Protein AF-A0A6G0GZM7-F1 (afdb_monomer)

Sequence (361 aa):
MIAKYKEATSFAKITFPVQFVPQNQEQREQLESFKKYGTSLADFPVRLADTGNIPFLKDTLPDAQIQSCRAFILPQNEGNDLELILASPSASVSLKQVERTHGIEGGAQWTGEDESECLRVQLIFDGDATTPVKMNFTIKNIVGKPVDKVKDAITVCQELSQGSEFNLHSPDGEALLSIDNLPTNNLPDFAQLQEIAQLYSDLQRRSSSEILFPEFKEIRDFDIQNDIIALALLEHKNAYIFHKWDGLSFTLNPGMSIRKVSFPSCIHGVSRLNAYVGRRKVFLGYYQWYANVSGCKTISEKTGEYRLLPMDGVNGVVAKKIVTATAKVRKYESQVFFGDVIDFSHITLIPLDESDHRDGK

Radius of gyration: 35.02 Å; Cα contacts (8 Å, |Δi|>4): 642; chains: 1; bounding box: 83×59×95 Å

Foldseek 3Di:
DDPDPPCPCVVDPQDFDKDFDAPDPVLVVVVVQCVLPVDWDAFTQIATPDCPSVVPDVPPDDPVVNRGDTDGSDPDPPPDQFWKWKDFPVAIFIWTFPDDWGDDVQAIKTWTAGPQNQKIKIWGDGSDPPDAIEIDMDGDPQAQTFLVVNLRRLVSVVCVVVQGWIFMAGPVGDGDHIHRDYPPDPDPPSVVVNVVSVLQVLLCVQAPDTAGAHDPVLDDPVLVVLSVVLSVQSVCQPAWEKDADFWDKDADDPPDDPVPDDPFWKKKFKAFRWHCRRPDTGTRAIKIKIATFGDKDDPDPVRRMITTGHDPDPRSIMIIHGDDDDPVSVVGHPPMDIHHRDDCPPGDYDYDPPDDPPPDD

Structure (mmCIF, N/CA/C/O backbone):
data_AF-A0A6G0GZM7-F1
#
_entry.id   AF-A0A6G0GZM7-F1
#
loop_
_atom_site.group_PDB
_atom_site.id
_atom_site.type_symbol
_atom_site.label_atom_id
_atom_site.label_alt_id
_atom_site.label_comp_id
_atom_site.label_asym_id
_atom_site.label_entity_id
_atom_site.label_seq_id
_atom_site.pdbx_PDB_ins_code
_atom_site.Cartn_x
_atom_site.Cartn_y
_atom_site.Cartn_z
_atom_site.occupancy
_atom_site.B_iso_or_equiv
_atom_site.auth_seq_id
_atom_site.auth_comp_id
_atom_site.auth_asym_id
_atom_site.auth_atom_id
_atom_site.pdbx_PDB_model_num
ATOM 1 N N . MET A 1 1 ? -47.022 -40.173 42.496 1.00 26.61 1 MET A N 1
ATOM 2 C CA . MET A 1 1 ? -45.799 -40.038 41.676 1.00 26.61 1 MET A CA 1
ATOM 3 C C . MET A 1 1 ? -45.521 -38.543 41.564 1.00 26.61 1 MET A C 1
ATOM 5 O O . MET A 1 1 ? -46.324 -37.848 40.962 1.00 26.61 1 MET A O 1
ATOM 9 N N . ILE A 1 2 ? -44.517 -38.026 42.281 1.00 24.89 2 ILE A N 1
ATOM 10 C CA . ILE A 1 2 ? -44.263 -36.579 42.402 1.00 24.89 2 ILE A CA 1
ATOM 11 C C . ILE A 1 2 ? -43.434 -36.135 41.195 1.00 24.89 2 ILE A C 1
ATOM 13 O O . ILE A 1 2 ? -42.270 -36.514 41.063 1.00 24.89 2 ILE A O 1
ATOM 17 N N . ALA A 1 3 ? -44.047 -35.373 40.293 1.00 25.42 3 ALA A N 1
ATOM 18 C CA . ALA A 1 3 ? -43.369 -34.793 39.144 1.00 25.42 3 ALA A CA 1
ATOM 19 C C . ALA A 1 3 ? -42.560 -33.552 39.571 1.00 25.42 3 ALA A C 1
ATOM 21 O O . ALA A 1 3 ? -43.108 -32.568 40.052 1.00 25.42 3 ALA A O 1
ATOM 22 N N . LYS A 1 4 ? -41.235 -33.673 39.425 1.00 33.06 4 LYS A N 1
ATOM 23 C CA . LYS A 1 4 ? -40.202 -32.643 39.205 1.00 33.06 4 LYS A CA 1
ATOM 24 C C . LYS A 1 4 ? -40.486 -31.214 39.720 1.00 33.06 4 LYS A C 1
ATOM 26 O O . LYS A 1 4 ? -40.915 -30.336 38.984 1.00 33.06 4 LYS A O 1
ATOM 31 N N . TYR A 1 5 ? -39.993 -30.932 40.926 1.00 39.03 5 TYR A N 1
ATOM 32 C CA . TYR A 1 5 ? -39.856 -29.588 41.517 1.00 39.03 5 TYR A CA 1
ATOM 33 C C . TYR A 1 5 ? -39.045 -28.565 40.686 1.00 39.03 5 TYR A C 1
ATOM 35 O O . TYR A 1 5 ? -39.082 -27.377 40.991 1.00 39.03 5 TYR A O 1
ATOM 43 N N . LYS A 1 6 ? -38.321 -28.985 39.638 1.00 38.78 6 LYS A N 1
ATOM 44 C CA . LYS A 1 6 ? -37.524 -28.078 38.790 1.00 38.78 6 LYS A CA 1
ATOM 45 C C . LYS A 1 6 ? -38.361 -27.155 37.896 1.00 38.78 6 LYS A C 1
ATOM 47 O O . LYS A 1 6 ? -37.839 -26.141 37.458 1.00 38.78 6 LYS A O 1
ATOM 52 N N . GLU A 1 7 ? -39.626 -27.484 37.640 1.00 34.00 7 GLU A N 1
ATOM 53 C CA . GLU A 1 7 ? -40.505 -26.699 36.757 1.00 34.00 7 GLU A CA 1
ATOM 54 C C . GLU A 1 7 ? -41.407 -25.715 37.530 1.00 34.00 7 GLU A C 1
ATOM 56 O O . GLU A 1 7 ? -42.038 -24.850 36.929 1.00 34.00 7 GLU A O 1
ATOM 61 N N . ALA A 1 8 ? -41.456 -25.778 38.867 1.00 35.62 8 ALA A N 1
ATOM 62 C CA . ALA A 1 8 ? -42.329 -24.916 39.673 1.00 35.62 8 ALA A CA 1
ATOM 63 C C . ALA A 1 8 ? -41.867 -23.443 39.711 1.00 35.62 8 ALA A C 1
ATOM 65 O O . ALA A 1 8 ? -42.694 -22.531 39.707 1.00 35.62 8 ALA A O 1
ATOM 66 N N . THR A 1 9 ? -40.555 -23.190 39.683 1.00 40.66 9 THR A N 1
ATOM 67 C CA . THR A 1 9 ? -39.974 -21.832 39.702 1.00 40.66 9 THR A CA 1
ATOM 68 C C . THR A 1 9 ? -40.191 -21.053 38.402 1.00 40.66 9 THR A C 1
ATOM 70 O O . THR A 1 9 ? -40.064 -19.830 38.406 1.00 40.66 9 THR A O 1
ATOM 73 N N . SER A 1 10 ? -40.560 -21.724 37.304 1.00 42.16 10 SER A N 1
ATOM 74 C CA . SER A 1 10 ? -40.942 -21.073 36.042 1.00 42.16 10 SER A CA 1
ATOM 75 C C . SER A 1 10 ? -42.369 -20.511 36.035 1.00 42.16 10 SER A C 1
ATOM 77 O O . SER A 1 10 ? -42.637 -19.594 35.264 1.00 42.16 10 SER A O 1
ATOM 79 N N . PHE A 1 11 ? -43.276 -21.009 36.886 1.00 38.75 11 PHE A N 1
ATOM 80 C CA . PHE A 1 11 ? -44.685 -20.578 36.909 1.00 38.75 11 PHE A CA 1
ATOM 81 C C . PHE A 1 11 ? -44.982 -19.481 37.941 1.00 38.75 11 PHE A C 1
ATOM 83 O O . PHE A 1 11 ? -45.943 -18.733 37.777 1.00 38.75 11 PHE A O 1
ATOM 90 N N . ALA A 1 12 ? -44.147 -19.339 38.973 1.00 49.84 12 ALA A N 1
ATOM 91 C CA . ALA A 1 12 ? -44.211 -18.240 39.931 1.00 49.84 12 ALA A CA 1
ATOM 92 C C . ALA A 1 12 ? -42.786 -17.830 40.321 1.00 49.84 12 ALA A C 1
ATOM 94 O O . ALA A 1 12 ? -42.088 -18.570 41.017 1.00 49.84 12 ALA A O 1
ATOM 95 N N . LYS A 1 13 ? -42.336 -16.652 39.861 1.00 54.31 13 LYS A N 1
ATOM 96 C CA . LYS A 1 13 ? -41.052 -16.082 40.292 1.00 54.31 13 LYS A CA 1
ATOM 97 C C . LYS A 1 13 ? -41.098 -15.896 41.808 1.00 54.31 13 LYS A C 1
ATOM 99 O O . LYS A 1 13 ? -41.869 -15.080 42.305 1.00 54.31 13 LYS A O 1
ATOM 104 N N . ILE A 1 14 ? -40.274 -16.644 42.533 1.00 56.72 14 ILE A N 1
ATOM 105 C CA . ILE A 1 14 ? -40.110 -16.453 43.973 1.00 56.72 14 ILE A CA 1
ATOM 106 C C . ILE A 1 14 ? -39.193 -15.246 44.158 1.00 56.72 14 ILE A C 1
ATOM 108 O O . ILE A 1 14 ? -37.997 -15.318 43.885 1.00 56.72 14 ILE A O 1
ATOM 112 N N . THR A 1 15 ? -39.762 -14.125 44.583 1.00 60.00 15 THR A N 1
ATOM 113 C CA . THR A 1 15 ? -39.022 -12.905 44.914 1.00 60.00 15 THR A CA 1
ATOM 114 C C . THR A 1 15 ? -38.837 -12.808 46.419 1.00 60.00 15 THR A C 1
ATOM 116 O O . THR A 1 15 ? -39.814 -12.840 47.164 1.00 60.00 15 THR A O 1
ATOM 119 N N . PHE A 1 16 ? -37.595 -12.649 46.866 1.00 67.56 16 PHE A N 1
ATOM 120 C CA . PHE A 1 16 ? -37.264 -12.407 48.266 1.00 67.56 16 PHE A CA 1
ATOM 121 C C . PHE A 1 16 ? -36.127 -11.383 48.368 1.00 67.56 16 PHE A C 1
ATOM 123 O O . PHE A 1 16 ? -35.254 -11.343 47.497 1.00 67.56 16 PHE A O 1
ATOM 130 N N . PRO A 1 17 ? -36.125 -10.540 49.410 1.00 69.69 17 PRO A N 1
ATOM 131 C CA . PRO A 1 17 ? -35.074 -9.556 49.607 1.00 69.69 17 PRO A CA 1
ATOM 132 C C . PRO A 1 17 ? -33.770 -10.223 50.072 1.00 69.69 17 PRO A C 1
ATOM 134 O O . PRO A 1 17 ? -33.748 -10.994 51.036 1.00 69.69 17 PRO A O 1
ATOM 137 N N . VAL A 1 18 ? -32.668 -9.880 49.401 1.00 76.81 18 VAL A N 1
ATOM 138 C CA . VAL A 1 18 ? -31.295 -10.239 49.787 1.00 76.81 18 VAL A CA 1
ATOM 139 C C . VAL A 1 18 ? -30.523 -8.991 50.205 1.00 76.81 18 VAL A C 1
ATOM 141 O O . VAL A 1 18 ? -30.692 -7.920 49.625 1.00 76.81 18 VAL A O 1
ATOM 144 N N . GLN A 1 19 ? -29.643 -9.134 51.190 1.00 82.31 19 GLN A N 1
ATOM 145 C CA . GLN A 1 19 ? -28.707 -8.104 51.628 1.00 82.31 19 GLN A CA 1
ATOM 146 C C . GLN A 1 19 ? -27.275 -8.569 51.358 1.00 82.31 19 GLN A C 1
ATOM 148 O O . GLN A 1 19 ? -26.875 -9.629 51.830 1.00 82.31 19 GLN A O 1
ATOM 153 N N . PHE A 1 20 ? -26.486 -7.779 50.631 1.00 84.00 20 PHE A N 1
ATOM 154 C CA . PHE A 1 20 ? -25.063 -8.054 50.407 1.00 84.00 20 PHE A CA 1
ATOM 155 C C . PHE A 1 20 ? -24.252 -7.784 51.678 1.00 84.00 20 PHE A C 1
ATOM 157 O O . PHE A 1 20 ? -24.428 -6.746 52.319 1.00 84.00 20 PHE A O 1
ATOM 164 N N . VAL A 1 21 ? -23.368 -8.715 52.046 1.00 84.81 21 VAL A N 1
ATOM 165 C CA . VAL A 1 21 ? -22.588 -8.658 53.294 1.00 84.81 21 VAL A CA 1
ATOM 166 C C . VAL A 1 21 ? -21.101 -8.858 52.989 1.00 84.81 21 VAL A C 1
ATOM 168 O O . VAL A 1 21 ? -20.583 -9.954 53.202 1.00 84.81 21 VAL A O 1
ATOM 171 N N . PRO A 1 22 ? -20.402 -7.827 52.477 1.00 83.81 22 PRO A N 1
ATOM 172 C CA . PRO A 1 22 ? -18.981 -7.931 52.159 1.00 83.81 22 PRO A CA 1
ATOM 173 C C . PRO A 1 22 ? -18.167 -8.272 53.416 1.00 83.81 22 PRO A C 1
ATOM 175 O O . PRO A 1 22 ? -18.311 -7.627 54.457 1.00 83.81 22 PRO A O 1
ATOM 178 N N . GLN A 1 23 ? -17.312 -9.288 53.317 1.00 83.12 23 GLN A N 1
ATOM 179 C CA . GLN A 1 23 ? -16.520 -9.829 54.429 1.00 83.12 23 GLN A CA 1
ATOM 180 C C . GLN A 1 23 ? -15.109 -9.234 54.509 1.00 83.12 23 GLN A C 1
ATOM 182 O O . GLN A 1 23 ? -14.480 -9.296 55.563 1.00 83.12 23 GLN A O 1
ATOM 187 N N . ASN A 1 24 ? -14.610 -8.649 53.421 1.00 83.50 24 ASN A N 1
ATOM 188 C CA . ASN A 1 24 ? -13.292 -8.024 53.346 1.00 83.50 24 ASN A CA 1
ATOM 189 C C . ASN A 1 24 ? -13.332 -6.738 52.494 1.00 83.50 24 ASN A C 1
ATOM 191 O O . ASN A 1 24 ? -14.372 -6.379 51.941 1.00 83.50 24 ASN A O 1
ATOM 195 N N . GLN A 1 25 ? -12.207 -6.020 52.443 1.00 75.12 25 GLN A N 1
ATOM 196 C CA . GLN A 1 25 ? -12.085 -4.747 51.726 1.00 75.12 25 GLN A CA 1
ATOM 197 C C . GLN A 1 25 ? -12.261 -4.911 50.207 1.00 75.12 25 GLN A C 1
ATOM 199 O O . GLN A 1 25 ? -13.027 -4.167 49.608 1.00 75.12 25 GLN A O 1
ATOM 204 N N . GLU A 1 26 ? -11.658 -5.944 49.621 1.00 76.81 26 GLU A N 1
ATOM 205 C CA . GLU A 1 26 ? -11.792 -6.280 48.197 1.00 76.81 26 GLU A CA 1
ATOM 206 C C . GLU A 1 26 ? -13.262 -6.496 47.789 1.00 76.81 26 GLU A C 1
ATOM 208 O O . GLU A 1 26 ? -13.733 -5.967 46.787 1.00 76.81 26 GLU A O 1
ATOM 213 N N . GLN A 1 27 ? -14.042 -7.204 48.610 1.00 77.38 27 GLN A N 1
ATOM 214 C CA . GLN A 1 27 ? -15.474 -7.401 48.376 1.00 77.38 27 GLN A CA 1
ATOM 215 C C . GLN A 1 27 ? -16.267 -6.100 48.517 1.00 77.38 27 GLN A C 1
ATOM 217 O O . GLN A 1 27 ? -17.238 -5.900 47.792 1.00 77.38 27 GLN A O 1
ATOM 222 N N . ARG A 1 28 ? -15.887 -5.196 49.431 1.00 81.38 28 ARG A N 1
ATOM 223 C CA . ARG A 1 28 ? -16.530 -3.871 49.510 1.00 81.38 28 ARG A CA 1
ATOM 224 C C . ARG A 1 28 ? -16.306 -3.090 48.225 1.00 81.38 28 ARG A C 1
ATOM 226 O O . ARG A 1 28 ? -17.266 -2.542 47.700 1.00 81.38 28 ARG A O 1
ATOM 233 N N . GLU A 1 29 ? -15.081 -3.093 47.715 1.00 76.00 29 GLU A N 1
ATOM 234 C CA . GLU A 1 29 ? -14.728 -2.432 46.458 1.00 76.00 29 GLU A CA 1
ATOM 235 C C . GLU A 1 29 ? -15.511 -3.026 45.285 1.00 76.00 29 GLU A C 1
ATOM 237 O O . GLU A 1 29 ? -16.181 -2.284 44.577 1.00 76.00 29 GLU A O 1
ATOM 242 N N . GLN A 1 30 ? -15.561 -4.355 45.153 1.00 70.94 30 GLN A N 1
ATOM 243 C CA . GLN A 1 30 ? -16.371 -5.027 44.127 1.00 70.94 30 GLN A CA 1
ATOM 244 C C . GLN A 1 30 ? -17.865 -4.677 44.217 1.00 70.94 30 GLN A C 1
ATOM 246 O O . GLN A 1 30 ? -18.511 -4.446 43.195 1.00 70.94 30 GLN A O 1
ATOM 251 N N . LEU A 1 31 ? -18.433 -4.625 45.428 1.00 79.94 31 LEU A N 1
ATOM 252 C CA . LEU A 1 31 ? -19.840 -4.274 45.636 1.00 79.94 31 LEU A CA 1
ATOM 253 C C . LEU A 1 31 ? -20.127 -2.809 45.291 1.00 79.94 31 LEU A C 1
ATOM 255 O O . LEU A 1 31 ? -21.171 -2.519 44.708 1.00 79.94 31 LEU A O 1
ATOM 259 N N . GLU A 1 32 ? -19.227 -1.892 45.640 1.00 75.69 32 GLU A N 1
ATOM 260 C CA . GLU A 1 32 ? -19.340 -0.483 45.254 1.00 75.69 32 GLU A CA 1
ATOM 261 C C . GLU A 1 32 ? -19.171 -0.307 43.739 1.00 75.69 32 GLU A C 1
ATOM 263 O O . GLU A 1 32 ? -19.958 0.412 43.123 1.00 75.69 32 GLU A O 1
ATOM 268 N N . SER A 1 33 ? -18.249 -1.041 43.106 1.00 64.69 33 SER A N 1
ATOM 269 C CA . SER A 1 33 ? -18.129 -1.088 41.646 1.00 64.69 33 SER A CA 1
ATOM 270 C C . SER A 1 33 ? -19.401 -1.614 40.983 1.00 64.69 33 SER A C 1
ATOM 272 O O . SER A 1 33 ? -19.862 -1.031 40.005 1.00 64.69 33 SER A O 1
ATOM 274 N N . PHE A 1 34 ? -20.032 -2.653 41.537 1.00 72.31 34 PHE A N 1
ATOM 275 C CA . PHE A 1 34 ? -21.314 -3.148 41.034 1.00 72.31 34 PHE A CA 1
ATOM 276 C C . PHE A 1 34 ? -22.425 -2.105 41.171 1.00 72.31 34 PHE A C 1
ATOM 278 O O . PHE A 1 34 ? -23.139 -1.850 40.204 1.00 72.31 34 PHE A O 1
ATOM 285 N N . LYS A 1 35 ? -22.562 -1.469 42.340 1.00 68.31 35 LYS A N 1
ATOM 286 C CA . LYS A 1 35 ? -23.583 -0.432 42.564 1.00 68.31 35 LYS A CA 1
ATOM 287 C C . LYS A 1 35 ? -23.410 0.768 41.637 1.00 68.31 35 LYS A C 1
ATOM 289 O O . LYS A 1 35 ? -24.405 1.328 41.191 1.00 68.31 35 LYS A O 1
ATOM 294 N N . LYS A 1 36 ? -22.163 1.179 41.398 1.00 58.78 36 LYS A N 1
ATOM 295 C CA . LYS A 1 36 ? -21.840 2.394 40.646 1.00 58.78 36 LYS A CA 1
ATOM 296 C C . LYS A 1 36 ? -21.790 2.164 39.134 1.00 58.78 36 LYS A C 1
ATOM 298 O O . LYS A 1 36 ? -22.207 3.038 38.386 1.00 58.78 36 LYS A O 1
ATOM 303 N N . TYR A 1 37 ? -21.305 1.003 38.692 1.00 58.00 37 TYR A N 1
ATOM 304 C CA . TYR A 1 37 ? -20.976 0.733 37.285 1.00 58.00 37 TYR A CA 1
ATOM 305 C C . TYR A 1 37 ? -21.651 -0.520 36.704 1.00 58.00 37 TYR A C 1
ATOM 307 O O . TYR A 1 37 ? -21.450 -0.831 35.535 1.00 58.00 37 TYR A O 1
ATOM 315 N N . GLY A 1 38 ? -22.423 -1.275 37.493 1.00 58.84 38 GLY A N 1
ATOM 316 C CA . GLY A 1 38 ? -23.116 -2.479 37.019 1.00 58.84 38 GLY A CA 1
ATOM 317 C C . GLY A 1 38 ? -22.208 -3.688 36.749 1.00 58.84 38 GLY A C 1
ATOM 318 O O . GLY A 1 38 ? -22.615 -4.613 36.049 1.00 58.84 38 GLY A O 1
ATOM 319 N N . THR A 1 39 ? -20.983 -3.715 37.288 1.00 61.78 39 THR A N 1
ATOM 320 C CA . THR A 1 39 ? -20.021 -4.819 37.098 1.00 61.78 39 THR A CA 1
ATOM 321 C C . THR A 1 39 ? -20.498 -6.133 37.726 1.00 61.78 39 THR A C 1
ATOM 323 O O . THR A 1 39 ? -20.988 -6.133 38.848 1.00 61.78 39 THR A O 1
ATOM 326 N N . SER A 1 40 ? -20.295 -7.280 37.074 1.00 62.25 40 SER A N 1
ATOM 327 C CA . SER A 1 40 ? -20.728 -8.589 37.602 1.00 62.25 40 SER A CA 1
ATOM 328 C C . SER A 1 40 ? -20.189 -8.907 39.007 1.00 62.25 40 SER A C 1
ATOM 330 O O . SER A 1 40 ? -19.034 -8.601 39.303 1.00 62.25 40 SER A O 1
ATOM 332 N N . LEU A 1 41 ? -20.979 -9.619 39.823 1.00 73.25 41 LEU A N 1
ATOM 333 C CA . LEU A 1 41 ? -20.573 -10.128 41.141 1.00 73.25 41 LEU A CA 1
ATOM 334 C C . LEU A 1 41 ? -20.597 -11.660 41.149 1.00 73.25 41 LEU A C 1
ATOM 336 O O . LEU A 1 41 ? -21.664 -12.276 41.131 1.00 73.25 41 LEU A O 1
ATOM 340 N N . ALA A 1 42 ? -19.421 -12.282 41.200 1.00 66.44 42 ALA A N 1
ATOM 341 C CA . ALA A 1 42 ? -19.290 -13.730 41.325 1.00 66.44 42 ALA A CA 1
ATOM 342 C C . ALA A 1 42 ? -19.125 -14.135 42.798 1.00 66.44 42 ALA A C 1
ATOM 344 O O . ALA A 1 42 ? -18.315 -13.554 43.511 1.00 66.44 42 ALA A O 1
ATOM 345 N N . ASP A 1 43 ? -19.876 -15.150 43.233 1.00 73.50 43 ASP A N 1
ATOM 346 C CA . ASP A 1 43 ? -19.742 -15.785 44.554 1.00 73.50 43 ASP A CA 1
ATOM 347 C C . ASP A 1 43 ? -19.768 -14.813 45.754 1.00 73.50 43 ASP A C 1
ATOM 349 O O . ASP A 1 43 ? -18.961 -14.879 46.690 1.00 73.50 43 ASP A O 1
ATOM 353 N N . PHE A 1 44 ? -20.707 -13.867 45.737 1.00 80.88 44 PHE A N 1
ATOM 354 C CA . PHE A 1 44 ? -20.740 -12.788 46.714 1.00 80.88 44 PHE A CA 1
ATOM 355 C C . PHE A 1 44 ? -21.564 -13.159 47.960 1.00 80.88 44 PHE A C 1
ATOM 357 O O . PHE A 1 44 ? -22.687 -13.646 47.826 1.00 80.88 44 PHE A O 1
ATOM 364 N N . PRO A 1 45 ? -21.070 -12.928 49.189 1.00 81.44 45 PRO A N 1
ATOM 365 C CA . PRO A 1 45 ? -21.815 -13.231 50.412 1.00 81.44 45 PRO A CA 1
ATOM 366 C C . PRO A 1 45 ? -23.087 -12.384 50.553 1.00 81.44 45 PRO A C 1
ATOM 368 O O . PRO A 1 45 ? -23.043 -11.150 50.514 1.00 81.44 45 PRO A O 1
ATOM 371 N N . VAL A 1 46 ? -24.223 -13.050 50.773 1.00 81.75 46 VAL A N 1
ATOM 372 C CA . VAL A 1 46 ? -25.530 -12.416 50.995 1.00 81.75 46 VAL A CA 1
ATOM 373 C C . VAL A 1 46 ? -26.261 -13.018 52.192 1.00 81.75 46 VAL A C 1
ATOM 375 O O . VAL A 1 46 ? -26.070 -14.179 52.549 1.00 81.75 46 VAL A O 1
ATOM 378 N N . ARG A 1 47 ? -27.144 -12.226 52.797 1.00 78.44 47 ARG A N 1
ATOM 379 C CA . ARG A 1 47 ? -28.103 -12.652 53.820 1.00 78.44 47 ARG A CA 1
ATOM 380 C C . ARG A 1 47 ? -29.524 -12.489 53.302 1.00 78.44 47 ARG A C 1
ATOM 382 O O . ARG A 1 47 ? -29.839 -11.494 52.656 1.00 78.44 47 ARG A O 1
ATOM 389 N N . LEU A 1 48 ? -30.384 -13.452 53.606 1.00 72.44 48 LEU A N 1
ATOM 390 C CA . LEU A 1 48 ? -31.815 -13.368 53.322 1.00 72.44 48 LEU A CA 1
ATOM 391 C C . LEU A 1 48 ? -32.473 -12.500 54.399 1.00 72.44 48 LEU A C 1
ATOM 393 O O . LEU A 1 48 ? -32.366 -12.816 55.582 1.00 72.44 48 LEU A O 1
ATOM 397 N N . ALA A 1 49 ? -33.105 -11.393 54.002 1.00 64.88 49 ALA A N 1
ATOM 398 C CA . ALA A 1 49 ? -33.694 -10.442 54.951 1.00 64.88 49 ALA A CA 1
ATOM 399 C C . ALA A 1 49 ? -35.090 -10.874 55.438 1.00 64.88 49 ALA A C 1
ATOM 401 O O . ALA A 1 49 ? -35.478 -10.535 56.552 1.00 64.88 49 ALA A O 1
ATOM 402 N N . ASP A 1 50 ? -35.821 -11.649 54.630 1.00 65.25 50 ASP A N 1
ATOM 403 C CA . ASP A 1 50 ? -37.122 -12.220 54.989 1.00 65.25 50 ASP A CA 1
ATOM 404 C C . ASP A 1 50 ? -37.293 -13.610 54.356 1.00 65.25 50 ASP A C 1
ATOM 406 O O . ASP A 1 50 ? -37.486 -13.754 53.146 1.00 65.25 50 ASP A O 1
ATOM 410 N N . THR A 1 51 ? -37.193 -14.653 55.180 1.00 60.75 51 THR A N 1
ATOM 411 C CA . THR A 1 51 ? -37.388 -16.053 54.767 1.00 60.75 51 THR A CA 1
ATOM 412 C C . THR A 1 51 ? -38.834 -16.518 54.898 1.00 60.75 51 THR A C 1
ATOM 414 O O . THR A 1 51 ? -39.146 -17.647 54.512 1.00 60.75 51 THR A O 1
ATOM 417 N N . GLY A 1 52 ? -39.737 -15.667 55.407 1.00 59.22 52 GLY A N 1
ATOM 418 C CA . GLY A 1 52 ? -41.149 -15.991 55.610 1.00 59.22 52 GLY A CA 1
ATOM 419 C C . GLY A 1 52 ? -41.873 -16.389 54.323 1.00 59.22 52 GLY A C 1
ATOM 420 O O . GLY A 1 52 ? -42.788 -17.207 54.373 1.00 59.22 52 GLY A O 1
ATOM 421 N N . ASN A 1 53 ? -41.401 -15.886 53.179 1.00 56.28 53 ASN A N 1
ATOM 422 C CA . ASN A 1 53 ? -41.970 -16.132 51.852 1.00 56.28 53 ASN A CA 1
ATOM 423 C C . ASN A 1 53 ? -41.292 -17.270 51.067 1.00 56.28 53 ASN A C 1
ATOM 425 O O . ASN A 1 53 ? -41.626 -17.480 49.901 1.00 56.28 53 ASN A O 1
ATOM 429 N N . ILE A 1 54 ? -40.350 -18.011 51.667 1.00 60.38 54 ILE A N 1
ATOM 430 C CA . ILE A 1 54 ? -39.661 -19.128 51.002 1.00 60.38 54 ILE A CA 1
ATOM 431 C C . ILE A 1 54 ? -40.053 -20.444 51.695 1.00 60.38 54 ILE A C 1
ATOM 433 O O . ILE A 1 54 ? -39.345 -20.912 52.591 1.00 60.38 54 ILE A O 1
ATOM 437 N N . PRO A 1 55 ? -41.189 -21.058 51.306 1.00 54.03 55 PRO A N 1
ATOM 438 C CA . PRO A 1 55 ? -41.853 -22.106 52.087 1.00 54.03 55 PRO A CA 1
ATOM 439 C C . PRO A 1 55 ? -41.024 -23.383 52.300 1.00 54.03 55 PRO A C 1
ATOM 441 O O . PRO A 1 55 ? -41.335 -24.156 53.191 1.00 54.03 55 PRO A O 1
ATOM 444 N N . PHE A 1 56 ? -39.958 -23.606 51.527 1.00 59.91 56 PHE A N 1
ATOM 445 C CA . PHE A 1 56 ? -39.090 -24.785 51.640 1.00 59.91 56 PHE A CA 1
ATOM 446 C C . PHE A 1 56 ? -37.790 -24.549 52.429 1.00 59.91 56 PHE A C 1
ATOM 448 O O . PHE A 1 56 ? -37.066 -25.507 52.687 1.00 59.91 56 PHE A O 1
ATOM 455 N N . LEU A 1 57 ? -37.445 -23.309 52.803 1.00 55.97 57 LEU A N 1
ATOM 456 C CA . LEU A 1 57 ? -36.209 -23.038 53.559 1.00 55.97 57 LEU A CA 1
ATOM 457 C C . LEU A 1 57 ? -36.398 -23.175 55.075 1.00 55.97 57 LEU A C 1
ATOM 459 O O . LEU A 1 57 ? -35.463 -23.588 55.753 1.00 55.97 57 LEU A O 1
ATOM 463 N N . LYS A 1 58 ? -37.599 -22.877 55.590 1.00 53.56 58 LYS A N 1
ATOM 464 C CA . LYS A 1 58 ? -37.900 -22.888 57.034 1.00 53.56 58 LYS A CA 1
ATOM 465 C C . LYS A 1 58 ? -37.797 -24.269 57.682 1.00 53.56 58 LYS A C 1
ATOM 467 O O . LYS A 1 58 ? -37.326 -24.365 58.807 1.00 53.56 58 LYS A O 1
ATOM 472 N N . ASP A 1 59 ? -38.208 -25.315 56.970 1.00 54.84 59 ASP A N 1
ATOM 473 C CA . ASP A 1 59 ? -38.312 -26.665 57.542 1.00 54.84 59 ASP A CA 1
ATOM 474 C C . ASP A 1 59 ? -37.078 -27.539 57.263 1.00 54.84 59 ASP A C 1
ATOM 476 O O . ASP A 1 59 ? -36.959 -28.638 57.805 1.00 54.84 59 ASP A O 1
ATOM 480 N N . THR A 1 60 ? -36.150 -27.068 56.420 1.00 54.22 60 THR A N 1
ATOM 481 C CA . THR A 1 60 ? -35.111 -27.925 55.820 1.00 54.22 60 THR A CA 1
ATOM 482 C C . THR A 1 60 ? -33.679 -27.514 56.164 1.00 54.22 60 THR A C 1
ATOM 484 O O . THR A 1 60 ? -32.774 -28.333 56.009 1.00 54.22 60 THR A O 1
ATOM 487 N N . LEU A 1 61 ? -33.436 -26.281 56.627 1.00 56.00 61 LEU A N 1
ATOM 488 C CA . LEU A 1 61 ? -32.087 -25.794 56.941 1.00 56.00 61 LEU A CA 1
ATOM 489 C C . LEU A 1 61 ? -32.044 -25.120 58.322 1.00 56.00 61 LEU A C 1
ATOM 491 O O . LEU A 1 61 ? -32.916 -24.310 58.624 1.00 56.00 61 LEU A O 1
ATOM 495 N N . PRO A 1 62 ? -31.022 -25.396 59.155 1.00 58.22 62 PRO A N 1
ATOM 496 C CA . PRO A 1 62 ? -30.779 -24.640 60.382 1.00 58.22 62 PRO A CA 1
ATOM 497 C C . PRO A 1 62 ? -30.560 -23.147 60.088 1.00 58.22 62 PRO A C 1
ATOM 499 O O . PRO A 1 62 ? -29.927 -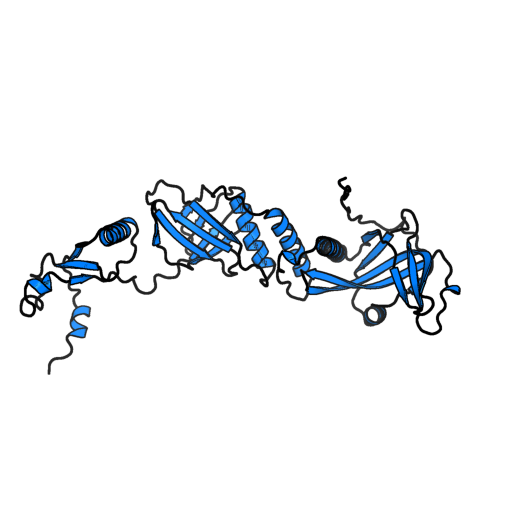22.809 59.085 1.00 58.22 62 PRO A O 1
ATOM 502 N N . ASP A 1 63 ? -30.967 -22.262 61.006 1.00 58.16 63 ASP A N 1
ATOM 503 C CA . ASP A 1 63 ? -30.820 -20.796 60.883 1.00 58.16 63 ASP A CA 1
ATOM 504 C C . ASP A 1 63 ? -29.400 -20.346 60.483 1.00 58.16 63 ASP A C 1
ATOM 506 O O . ASP A 1 63 ? -29.224 -19.370 59.755 1.00 58.16 63 ASP A O 1
ATOM 510 N N . ALA A 1 64 ? -28.368 -21.087 60.900 1.00 53.88 64 ALA A N 1
ATOM 511 C CA . ALA A 1 64 ? -26.975 -20.813 60.551 1.00 53.88 64 ALA A CA 1
ATOM 512 C C . ALA A 1 64 ? -26.663 -20.976 59.047 1.00 53.88 64 ALA A C 1
ATOM 514 O O . ALA A 1 64 ? -25.846 -20.230 58.512 1.00 53.88 64 ALA A O 1
ATOM 515 N N . GLN A 1 65 ? -27.314 -21.915 58.349 1.00 53.34 65 GLN A N 1
ATOM 516 C CA . GLN A 1 65 ? -27.122 -22.143 56.907 1.00 53.34 65 GLN A CA 1
ATOM 517 C C . GLN A 1 65 ? -27.937 -21.166 56.049 1.00 53.34 65 GLN A C 1
ATOM 519 O O . GLN A 1 65 ? -27.526 -20.813 54.946 1.00 53.34 65 GLN A O 1
ATOM 524 N N . ILE A 1 66 ? -29.048 -20.658 56.590 1.00 53.00 66 ILE A N 1
ATOM 525 C CA . ILE A 1 66 ? -29.852 -19.574 56.002 1.00 53.00 66 ILE A CA 1
ATOM 526 C C . ILE A 1 66 ? -29.059 -18.249 55.965 1.00 53.00 66 ILE A C 1
ATOM 528 O O . ILE A 1 66 ? -29.291 -17.399 55.105 1.00 53.00 66 ILE A O 1
ATOM 532 N N . GLN A 1 67 ? -28.089 -18.072 56.871 1.00 56.84 67 GLN A N 1
ATOM 533 C CA . GLN A 1 67 ? -27.227 -16.883 56.933 1.00 56.84 67 GLN A CA 1
ATOM 534 C C . GLN A 1 67 ? -25.956 -16.969 56.070 1.00 56.84 67 GLN A C 1
ATOM 536 O O . GLN A 1 67 ? -25.275 -15.954 55.907 1.00 56.84 67 GLN A O 1
ATOM 541 N N . SER A 1 68 ? -25.627 -18.141 55.516 1.00 61.03 68 SER A N 1
ATOM 542 C CA . SER A 1 68 ? -24.427 -18.378 54.702 1.00 61.03 68 SER A CA 1
ATOM 543 C C . SER A 1 68 ? -24.769 -18.561 53.222 1.00 61.03 68 SER A C 1
ATOM 545 O O . SER A 1 68 ? -24.375 -19.547 52.597 1.00 61.03 68 SER A O 1
ATOM 547 N N . CYS A 1 69 ? -25.536 -17.634 52.654 1.00 68.38 69 CYS A N 1
ATOM 548 C CA . CYS A 1 69 ? -25.877 -17.668 51.239 1.00 68.38 69 CYS A CA 1
ATOM 549 C C . CYS A 1 69 ? -24.809 -16.951 50.400 1.00 68.38 69 CYS A C 1
ATOM 551 O O . CYS A 1 69 ? -24.197 -15.967 50.824 1.00 68.38 69 CYS A O 1
ATOM 553 N N . ARG A 1 70 ? -24.602 -17.444 49.179 1.00 73.94 70 ARG A N 1
ATOM 554 C CA . ARG A 1 70 ? -23.776 -16.802 48.155 1.00 73.94 70 ARG A CA 1
ATOM 555 C C . ARG A 1 70 ? -24.673 -16.439 46.981 1.00 73.94 70 ARG A C 1
ATOM 557 O O . ARG A 1 70 ? -25.440 -17.279 46.512 1.00 73.94 70 ARG A O 1
ATOM 564 N N . ALA A 1 71 ? -24.608 -15.192 46.540 1.00 70.62 71 ALA A N 1
ATOM 565 C CA . ALA A 1 71 ? -25.264 -14.731 45.332 1.00 70.62 71 ALA A CA 1
ATOM 566 C C . ALA A 1 71 ? -24.253 -14.701 44.194 1.00 70.62 71 ALA A C 1
ATOM 568 O O . ALA A 1 71 ? -23.157 -14.157 44.318 1.00 70.62 71 ALA A O 1
ATOM 569 N N . PHE A 1 72 ? -24.668 -15.249 43.063 1.00 67.75 72 PHE A N 1
ATOM 570 C CA . PHE A 1 72 ? -23.983 -15.065 41.802 1.00 67.75 72 PHE A CA 1
ATOM 571 C C . PHE A 1 72 ? -24.848 -14.121 40.985 1.00 67.75 72 PHE A C 1
ATOM 573 O O . PHE A 1 72 ? -25.901 -14.516 40.483 1.00 67.75 72 PHE A O 1
ATOM 580 N N . ILE A 1 73 ? -24.410 -12.874 40.859 1.00 66.38 73 ILE A N 1
ATOM 581 C CA . ILE A 1 73 ? -24.877 -12.022 39.773 1.00 66.38 73 ILE A CA 1
ATOM 582 C C . ILE A 1 73 ? -23.981 -12.366 38.598 1.00 66.38 73 ILE A C 1
ATOM 584 O O . ILE A 1 73 ? -22.994 -11.688 38.296 1.00 66.38 73 ILE A O 1
ATOM 588 N N . LEU A 1 74 ? -24.303 -13.514 38.000 1.00 54.03 74 LEU A N 1
ATOM 589 C CA . LEU A 1 74 ? -23.712 -13.896 36.736 1.00 54.03 74 LEU A CA 1
ATOM 590 C C . LEU A 1 74 ? -24.037 -12.788 35.732 1.00 54.03 74 LEU A C 1
ATOM 592 O O . LEU A 1 74 ? -25.134 -12.219 35.806 1.00 54.03 74 LEU A O 1
ATOM 596 N N . PRO A 1 75 ? -23.112 -12.466 34.812 1.00 50.25 75 PRO A N 1
ATOM 597 C CA . PRO A 1 75 ? -23.475 -11.651 33.664 1.00 50.25 75 PRO A CA 1
ATOM 598 C C . PRO A 1 75 ? -24.762 -12.244 33.089 1.00 50.25 75 PRO A C 1
ATOM 600 O O . PRO A 1 75 ? -24.855 -13.469 32.953 1.00 50.25 75 PRO A O 1
ATOM 603 N N . GLN A 1 76 ? -25.775 -11.414 32.818 1.00 45.94 76 GLN A N 1
ATOM 604 C CA . GLN A 1 76 ? -26.857 -11.886 31.959 1.00 45.94 76 GLN A CA 1
ATOM 605 C C . GLN A 1 76 ? -26.192 -12.533 30.743 1.00 45.94 76 GLN A C 1
ATOM 607 O O . GLN A 1 76 ? -25.230 -11.975 30.207 1.00 45.94 76 GLN A O 1
ATOM 612 N N . ASN A 1 77 ? -26.626 -13.754 30.419 1.00 38.91 77 ASN A N 1
ATOM 613 C CA . ASN A 1 77 ? -26.164 -14.481 29.243 1.00 38.91 77 ASN A CA 1
ATOM 614 C C . ASN A 1 77 ? -26.029 -13.502 28.079 1.00 38.91 77 ASN A C 1
ATOM 616 O O . ASN A 1 77 ? -26.988 -12.788 27.804 1.00 38.91 77 ASN A O 1
ATOM 620 N N . GLU A 1 78 ? -24.852 -13.493 27.450 1.00 43.19 78 GLU A N 1
ATOM 621 C CA . GLU A 1 78 ? -24.637 -12.870 26.144 1.00 43.19 78 GLU A CA 1
ATOM 622 C C . GLU A 1 78 ? -25.241 -11.464 26.044 1.00 43.19 78 GLU A C 1
ATOM 624 O O . GLU A 1 78 ? -26.097 -11.201 25.204 1.00 43.19 78 GLU A O 1
ATOM 629 N N . GLY A 1 79 ? -24.822 -10.537 26.912 1.00 42.53 79 GLY A N 1
ATOM 630 C CA . GLY A 1 79 ? -24.940 -9.131 26.536 1.00 42.53 79 GLY A CA 1
ATOM 631 C C . GLY A 1 79 ? -24.264 -8.993 25.176 1.00 42.53 79 GLY A C 1
ATOM 632 O O . GLY A 1 79 ? -23.064 -9.251 25.101 1.00 42.53 79 GLY A O 1
ATOM 633 N N . ASN A 1 80 ? -25.061 -8.736 24.129 1.00 51.19 80 ASN A N 1
ATOM 634 C CA . ASN A 1 80 ? -24.602 -8.631 22.745 1.00 51.19 80 ASN A CA 1
ATOM 635 C C . ASN A 1 80 ? -23.298 -7.840 22.727 1.00 51.19 80 ASN A C 1
ATOM 637 O O . ASN A 1 80 ? -23.243 -6.800 23.388 1.00 51.19 80 ASN A O 1
ATOM 641 N N . ASP A 1 81 ? -22.283 -8.333 22.011 1.00 58.09 81 ASP A N 1
ATOM 642 C CA . ASP A 1 81 ? -21.055 -7.578 21.767 1.00 58.09 81 ASP A CA 1
ATOM 643 C C . ASP A 1 81 ? -21.455 -6.136 21.444 1.00 58.09 81 ASP A C 1
ATOM 645 O O . ASP A 1 81 ? -22.161 -5.893 20.460 1.00 58.09 81 ASP A O 1
ATOM 649 N N . LEU A 1 82 ? -21.116 -5.196 22.336 1.00 67.31 82 LEU A N 1
ATOM 650 C CA . LEU A 1 82 ? -21.516 -3.811 22.154 1.00 67.31 82 LEU A CA 1
ATOM 651 C C . LEU A 1 82 ? -20.661 -3.272 21.016 1.00 67.31 82 LEU A C 1
ATOM 653 O O . LEU A 1 82 ? -19.485 -2.959 21.202 1.00 67.31 82 LEU A O 1
ATOM 657 N N . GLU A 1 83 ? -21.242 -3.243 19.824 1.00 74.94 83 GLU A N 1
ATOM 658 C CA . GLU A 1 83 ? -20.642 -2.603 18.671 1.00 74.94 83 GLU A CA 1
ATOM 659 C C . GLU A 1 83 ? -20.857 -1.099 18.801 1.00 74.94 83 GLU A C 1
ATOM 661 O O . GLU A 1 83 ? -21.973 -0.633 19.023 1.00 74.94 83 GLU A O 1
ATOM 666 N N . LEU A 1 84 ? -19.773 -0.343 18.707 1.00 77.88 84 LEU A N 1
ATOM 667 C CA . LEU A 1 84 ? -19.795 1.109 18.765 1.00 77.88 84 LEU A CA 1
ATOM 668 C C . LEU A 1 84 ? -19.259 1.654 17.454 1.00 77.88 84 LEU A C 1
ATOM 670 O O . LEU A 1 84 ? -18.265 1.160 16.933 1.00 77.88 84 LEU A O 1
ATOM 674 N N . ILE A 1 85 ? -19.894 2.687 16.925 1.00 80.56 85 ILE A N 1
ATOM 675 C CA . ILE A 1 85 ? -19.430 3.380 15.730 1.00 80.56 85 ILE A CA 1
ATOM 676 C C . ILE A 1 85 ? -18.786 4.680 16.182 1.00 80.56 85 ILE A C 1
ATOM 678 O O . ILE A 1 85 ? -19.436 5.528 16.795 1.00 80.56 85 ILE A O 1
ATOM 682 N N . LEU A 1 86 ? -17.504 4.826 15.875 1.00 78.69 86 LEU A N 1
ATOM 683 C CA . LEU A 1 86 ? -16.774 6.073 16.034 1.00 78.69 86 LEU A CA 1
ATOM 684 C C . LEU A 1 86 ? -16.829 6.820 14.701 1.00 78.69 86 LEU A C 1
ATOM 686 O O . LEU A 1 86 ? -16.323 6.312 13.700 1.00 78.69 86 LEU A O 1
ATOM 690 N N . ALA A 1 87 ? -17.455 7.995 14.679 1.00 76.12 87 ALA A N 1
ATOM 691 C CA . ALA A 1 87 ? -17.648 8.775 13.459 1.00 76.12 87 ALA A CA 1
ATOM 692 C C . ALA A 1 87 ? -17.132 10.212 13.598 1.00 76.12 87 ALA A C 1
ATOM 694 O O . ALA A 1 87 ? -17.340 10.860 14.624 1.00 76.12 87 ALA A O 1
ATOM 695 N N . SER A 1 88 ? -16.504 10.697 12.532 1.00 72.12 88 SER A N 1
ATOM 696 C CA . SER A 1 88 ? -16.135 12.089 12.276 1.00 72.12 88 SER A CA 1
ATOM 697 C C . SER A 1 88 ? -16.886 12.600 11.034 1.00 72.12 88 SER A C 1
ATOM 699 O O . SER A 1 88 ? -17.583 11.828 10.365 1.00 72.12 88 SER A O 1
ATOM 701 N N . PRO A 1 89 ? -16.732 13.882 10.652 1.00 69.94 89 PRO A N 1
ATOM 702 C CA . PRO A 1 89 ? -17.281 14.393 9.396 1.00 69.94 89 PRO A CA 1
ATOM 703 C C . PRO A 1 89 ? -16.788 13.666 8.129 1.00 69.94 89 PRO A C 1
ATOM 705 O O . PRO A 1 89 ? -17.482 13.697 7.112 1.00 69.94 89 PRO A O 1
ATOM 708 N N . SER A 1 90 ? -15.604 13.045 8.162 1.00 69.81 90 SER A N 1
ATOM 709 C CA . SER A 1 90 ? -14.923 12.474 6.987 1.00 69.81 90 SER A CA 1
ATOM 710 C C . SER A 1 90 ? -14.661 10.969 7.067 1.00 69.81 90 SER A C 1
ATOM 712 O O . SER A 1 90 ? -14.392 10.359 6.030 1.00 69.81 90 SER A O 1
ATOM 714 N N . ALA A 1 91 ? -14.777 10.352 8.243 1.00 72.12 91 ALA A N 1
ATOM 715 C CA . ALA A 1 91 ? -14.492 8.938 8.453 1.00 72.12 91 ALA A CA 1
ATOM 716 C C . ALA A 1 91 ? -15.425 8.307 9.496 1.00 72.12 91 ALA A C 1
ATOM 718 O O . ALA A 1 91 ? -15.917 8.960 10.412 1.00 72.12 91 ALA A O 1
ATOM 719 N N . SER A 1 92 ? -15.647 7.000 9.385 1.00 79.44 92 SER A N 1
ATOM 720 C CA . SER A 1 92 ? -16.358 6.228 10.404 1.00 79.44 92 SER A CA 1
ATOM 721 C C . SER A 1 92 ? -15.762 4.838 10.529 1.00 79.44 92 SER A C 1
ATOM 723 O O . SER A 1 92 ? -15.444 4.219 9.512 1.00 79.44 92 SER A O 1
ATOM 725 N N . VAL A 1 93 ? -15.675 4.321 11.750 1.00 83.12 93 VAL A N 1
ATOM 726 C CA . VAL A 1 93 ? -15.206 2.962 12.017 1.00 83.12 93 VAL A CA 1
ATOM 727 C C . VAL A 1 93 ? -16.118 2.263 13.019 1.00 83.12 93 VAL A C 1
ATOM 729 O O . VAL A 1 93 ? -16.445 2.812 14.071 1.00 83.12 93 VAL A O 1
ATOM 732 N N . SER A 1 94 ? -16.523 1.040 12.683 1.00 86.88 94 SER A N 1
ATOM 733 C CA . SER A 1 94 ? -17.217 0.147 13.608 1.00 86.88 94 SER A CA 1
ATOM 734 C C . SER A 1 94 ? -16.203 -0.568 14.488 1.00 86.88 94 SER A C 1
ATOM 736 O O . SER A 1 94 ? -15.256 -1.177 13.989 1.00 86.88 94 SER A O 1
ATOM 738 N N . LEU A 1 95 ? -16.420 -0.505 15.794 1.00 85.69 95 LEU A N 1
ATOM 739 C CA . LEU A 1 95 ? -15.580 -1.074 16.831 1.00 85.69 95 LEU A CA 1
ATOM 740 C C . LEU A 1 95 ? -16.363 -2.164 17.551 1.00 85.69 95 LEU A C 1
ATOM 742 O O . LEU A 1 95 ? -17.410 -1.906 18.144 1.00 85.69 95 LEU A O 1
ATOM 746 N N . LYS A 1 96 ? -15.833 -3.381 17.541 1.00 87.75 96 LYS A N 1
ATOM 747 C CA . LYS A 1 96 ? -16.383 -4.506 18.292 1.00 87.75 96 LYS A CA 1
ATOM 748 C C . LYS A 1 96 ? -15.689 -4.604 19.630 1.00 87.75 96 LYS A C 1
ATOM 750 O O . LYS A 1 96 ? -14.463 -4.526 19.710 1.00 87.75 96 LYS A O 1
ATOM 755 N N . GLN A 1 97 ? -16.471 -4.787 20.683 1.00 82.75 97 GLN A N 1
ATOM 756 C CA . GLN A 1 97 ? -15.935 -4.996 22.015 1.00 82.75 97 GLN A CA 1
ATOM 757 C C . GLN A 1 97 ? -15.042 -6.245 22.047 1.00 82.75 97 GLN A C 1
ATOM 759 O O . GLN A 1 97 ? -15.478 -7.338 21.699 1.00 82.75 97 GLN A O 1
ATOM 764 N N . VAL A 1 98 ? -13.792 -6.084 22.488 1.00 81.56 98 VAL A N 1
ATOM 765 C CA . VAL A 1 98 ? -12.821 -7.194 22.601 1.00 81.56 98 VAL A CA 1
ATOM 766 C C . VAL A 1 98 ? -12.522 -7.574 24.046 1.00 81.56 98 VAL A C 1
ATOM 768 O O . VAL A 1 98 ? -12.081 -8.686 24.327 1.00 81.56 98 VAL A O 1
ATOM 771 N N . GLU A 1 99 ? -12.783 -6.664 24.985 1.00 72.88 99 GLU A N 1
ATOM 772 C CA . GLU A 1 99 ? -12.665 -6.912 26.418 1.00 72.88 99 GLU A CA 1
ATOM 773 C C . GLU A 1 99 ? -13.944 -6.474 27.116 1.00 72.88 99 GLU A C 1
ATOM 775 O O . GLU A 1 99 ? -14.555 -5.461 26.768 1.00 72.88 99 GLU A O 1
ATOM 780 N N . ARG A 1 100 ? -14.339 -7.223 28.148 1.00 67.00 100 ARG A N 1
ATOM 781 C CA . ARG A 1 100 ? -15.486 -6.841 28.968 1.00 67.00 100 ARG A CA 1
ATOM 782 C C . ARG A 1 100 ? -15.234 -5.499 29.644 1.00 67.00 100 ARG A C 1
ATOM 784 O O . ARG A 1 100 ? -14.160 -5.261 30.203 1.00 67.00 100 ARG A O 1
ATOM 791 N N . THR A 1 101 ? -16.274 -4.672 29.647 1.00 67.88 101 THR A N 1
ATOM 792 C CA . THR A 1 101 ? -16.281 -3.428 30.406 1.00 67.88 101 THR A CA 1
ATOM 793 C C . THR A 1 101 ? -16.092 -3.747 31.881 1.00 67.88 101 THR A C 1
ATOM 795 O O . THR A 1 101 ? -16.807 -4.587 32.433 1.00 67.88 101 THR A O 1
ATOM 798 N N . HIS A 1 102 ? -15.131 -3.097 32.523 1.00 62.25 102 HIS A N 1
ATOM 799 C CA . HIS A 1 102 ? -14.873 -3.267 33.949 1.00 62.25 102 HIS A CA 1
ATOM 800 C C . HIS A 1 102 ? -14.625 -1.916 34.615 1.00 62.25 102 HIS A C 1
ATOM 802 O O . HIS A 1 102 ? -14.254 -0.939 33.964 1.00 62.25 102 HIS A O 1
ATOM 808 N N . GLY A 1 103 ? -14.887 -1.858 35.920 1.00 60.62 103 GLY A N 1
ATOM 809 C CA . GLY A 1 103 ? -14.623 -0.670 36.724 1.00 60.62 103 GLY A CA 1
ATOM 810 C C . GLY A 1 103 ? -13.123 -0.476 36.933 1.00 60.62 103 GLY A C 1
ATOM 811 O O . GLY A 1 103 ? -12.400 -1.447 37.155 1.00 60.62 103 GLY A O 1
ATOM 812 N N . ILE A 1 104 ? -12.680 0.777 36.893 1.00 61.72 104 ILE A N 1
ATOM 813 C CA . ILE A 1 104 ? -11.323 1.208 37.238 1.00 61.72 104 ILE A CA 1
ATOM 814 C C . ILE A 1 104 ? -11.398 2.331 38.283 1.00 61.72 104 ILE A C 1
ATOM 816 O O . ILE A 1 104 ? -12.449 2.944 38.486 1.00 61.72 104 ILE A O 1
ATOM 820 N N . GLU A 1 105 ? -10.292 2.618 38.969 1.00 57.22 105 GLU A N 1
ATOM 821 C CA . GLU A 1 105 ? -10.223 3.789 39.848 1.00 57.22 105 GLU A CA 1
ATOM 822 C C . GLU A 1 105 ? -10.462 5.060 39.012 1.00 57.22 105 GLU A C 1
ATOM 824 O O . GLU A 1 105 ? -9.740 5.327 38.054 1.00 57.22 105 GLU A O 1
ATOM 829 N N . GLY A 1 106 ? -11.527 5.805 39.331 1.00 57.75 106 GLY A N 1
ATOM 830 C CA . GLY A 1 106 ? -11.962 6.957 38.534 1.00 57.75 106 GLY A CA 1
ATOM 831 C C . GLY A 1 106 ? -12.860 6.630 37.334 1.00 57.75 106 GLY A C 1
ATOM 832 O O . GLY A 1 106 ? -12.948 7.454 36.434 1.00 57.75 106 GLY A O 1
ATOM 833 N N . GLY A 1 107 ? -13.523 5.461 37.269 1.00 68.56 107 GLY A N 1
ATOM 834 C CA . GLY A 1 107 ? -14.464 5.219 36.170 1.00 68.56 107 GLY A CA 1
ATOM 835 C C . GLY A 1 107 ? -14.797 3.779 35.789 1.00 68.56 107 GLY A C 1
ATOM 836 O O . GLY A 1 107 ? -14.656 2.841 36.569 1.00 68.56 107 GLY A O 1
ATOM 837 N N . ALA A 1 108 ? -15.235 3.620 34.543 1.00 70.50 108 ALA A N 1
ATOM 838 C CA . ALA A 1 108 ? -15.338 2.348 33.836 1.00 70.50 108 ALA A CA 1
ATOM 839 C C . ALA A 1 108 ? -14.528 2.407 32.536 1.00 70.50 108 ALA A C 1
ATOM 841 O O . ALA A 1 108 ? -14.428 3.464 31.914 1.00 70.50 108 ALA A O 1
ATOM 842 N N . GLN A 1 109 ? -13.968 1.273 32.122 1.00 75.56 109 GLN A N 1
ATOM 843 C CA . GLN A 1 109 ? -13.206 1.149 30.883 1.00 75.56 109 GLN A CA 1
ATOM 844 C C . GLN A 1 109 ? -13.915 0.212 29.910 1.00 75.56 109 GLN A C 1
ATOM 846 O O . GLN A 1 109 ? -14.234 -0.921 30.271 1.00 75.56 109 GLN A O 1
ATOM 851 N N . TRP A 1 110 ? -14.099 0.659 28.670 1.00 81.44 110 TRP A N 1
ATOM 852 C CA . TRP A 1 110 ? -14.518 -0.164 27.537 1.00 81.44 110 TRP A CA 1
ATOM 853 C C . TRP A 1 110 ? -13.377 -0.260 26.522 1.00 81.44 110 TRP A C 1
ATOM 855 O O . TRP A 1 110 ? -12.718 0.742 26.250 1.00 81.44 110 TRP A O 1
ATOM 865 N N . THR A 1 111 ? -13.154 -1.442 25.943 1.00 83.44 111 THR A N 1
ATOM 866 C CA . THR A 1 111 ? -12.132 -1.649 24.910 1.00 83.44 111 THR A CA 1
ATOM 867 C C . THR A 1 111 ? -12.737 -2.328 23.687 1.00 83.44 111 THR A C 1
ATOM 869 O O . THR A 1 111 ? -13.328 -3.407 23.808 1.00 83.44 111 THR A O 1
ATOM 872 N N . GLY A 1 112 ? -12.508 -1.753 22.509 1.00 86.25 112 GLY A N 1
ATOM 873 C CA . GLY A 1 112 ? -12.930 -2.323 21.235 1.00 86.25 112 GLY A CA 1
ATOM 874 C C . GLY A 1 112 ? -11.870 -2.240 20.150 1.00 86.25 112 GLY A C 1
ATOM 875 O O . GLY A 1 112 ? -10.902 -1.483 20.254 1.00 86.25 112 GLY A O 1
ATOM 876 N N . GLU A 1 113 ? -12.057 -3.050 19.115 1.00 90.38 113 GLU A N 1
ATOM 877 C CA . GLU A 1 113 ? -11.197 -3.118 17.935 1.00 90.38 113 GLU A CA 1
ATOM 878 C C . GLU A 1 113 ? -12.034 -3.036 16.666 1.00 90.38 113 GLU A C 1
ATOM 880 O O . GLU A 1 113 ? -13.184 -3.482 16.634 1.00 90.38 113 GLU A O 1
ATOM 885 N N . ASP A 1 114 ? -11.464 -2.451 15.620 1.00 89.62 114 ASP A N 1
ATOM 886 C CA . ASP A 1 114 ? -12.095 -2.463 14.309 1.00 89.62 114 ASP A CA 1
ATOM 887 C C . ASP A 1 114 ? -12.038 -3.863 13.674 1.00 89.62 114 ASP A C 1
ATOM 889 O O . ASP A 1 114 ? -11.267 -4.728 14.089 1.00 89.62 114 ASP A O 1
ATOM 893 N N . GLU A 1 115 ? -12.828 -4.089 12.623 1.00 86.94 115 GLU A N 1
ATOM 894 C CA . GLU A 1 115 ? -12.871 -5.376 11.909 1.00 86.94 115 GLU A CA 1
ATOM 895 C C . GLU A 1 115 ? -11.485 -5.847 11.435 1.00 86.94 115 GLU A C 1
ATOM 897 O O . GLU A 1 115 ? -11.218 -7.049 11.379 1.00 86.94 115 GLU A O 1
ATOM 902 N N . SER A 1 116 ? -10.592 -4.915 11.081 1.00 85.56 116 SER A N 1
ATOM 903 C CA . SER A 1 116 ? -9.251 -5.267 10.616 1.00 85.56 116 SER A CA 1
ATOM 904 C C . SER A 1 116 ? -8.257 -5.537 11.747 1.00 85.56 116 SER A C 1
ATOM 906 O O . SER A 1 116 ? -7.156 -6.018 11.462 1.00 85.56 116 SER A O 1
ATOM 908 N N . GLU A 1 117 ? -8.640 -5.287 13.005 1.00 89.38 117 GLU A N 1
ATOM 909 C CA . GLU A 1 117 ? -7.801 -5.341 14.213 1.00 89.38 117 GLU A CA 1
ATOM 910 C C . GLU A 1 117 ? -6.602 -4.372 14.166 1.00 89.38 117 GLU A C 1
ATOM 912 O O . GLU A 1 117 ? -5.636 -4.528 14.926 1.00 89.38 117 GLU A O 1
ATOM 917 N N . CYS A 1 118 ? -6.632 -3.401 13.245 1.00 88.31 118 CYS A N 1
ATOM 918 C CA . CYS A 1 118 ? -5.573 -2.412 13.066 1.00 88.31 118 CYS A CA 1
ATOM 919 C C . CYS A 1 118 ? -5.695 -1.273 14.076 1.00 88.31 118 CYS A C 1
ATOM 921 O O . CYS A 1 118 ? -4.684 -0.730 14.519 1.00 88.31 118 CYS A O 1
ATOM 923 N N . LEU A 1 119 ? -6.926 -0.928 14.446 1.00 87.69 119 LEU A N 1
ATOM 924 C CA . LEU A 1 119 ? -7.283 0.111 15.392 1.00 87.69 119 LEU A CA 1
ATOM 925 C C . LEU A 1 119 ? -7.854 -0.524 16.655 1.00 87.69 119 LEU A C 1
ATOM 927 O O . LEU A 1 119 ? -8.854 -1.238 16.624 1.00 87.69 119 LEU A O 1
ATOM 931 N N . ARG A 1 120 ? -7.251 -0.188 17.791 1.00 87.75 120 ARG A N 1
ATOM 932 C CA . ARG A 1 120 ? -7.794 -0.472 19.116 1.00 87.75 120 ARG A CA 1
ATOM 933 C C . ARG A 1 120 ? -8.145 0.830 19.809 1.00 87.75 120 ARG A C 1
ATOM 935 O O . ARG A 1 120 ? -7.303 1.722 19.874 1.00 87.75 120 ARG A O 1
ATOM 942 N N . VAL A 1 121 ? -9.346 0.910 20.367 1.00 84.12 121 VAL A N 1
ATOM 943 C CA . VAL A 1 121 ? -9.845 2.068 21.115 1.00 84.12 121 VAL A CA 1
ATOM 944 C C . VAL A 1 121 ? -10.203 1.637 22.530 1.00 84.12 121 VAL A C 1
ATOM 946 O O . VAL A 1 121 ? -10.830 0.602 22.743 1.00 84.12 121 VAL A O 1
ATOM 949 N N . GLN A 1 122 ? -9.795 2.441 23.503 1.00 82.00 122 GLN A N 1
ATOM 950 C CA . GLN A 1 122 ? -10.160 2.317 24.905 1.00 82.00 122 GLN A CA 1
ATOM 951 C C . GLN A 1 122 ? -10.870 3.594 25.336 1.00 82.00 122 GLN A C 1
ATOM 953 O O . GLN A 1 122 ? -10.291 4.678 25.280 1.00 82.00 122 GLN A O 1
ATOM 958 N N . LEU A 1 123 ? -12.111 3.455 25.784 1.00 78.88 123 LEU A N 1
ATOM 959 C CA . LEU A 1 123 ? -12.927 4.535 26.321 1.00 78.88 123 LEU A CA 1
ATOM 960 C C . LEU A 1 123 ? -12.940 4.430 27.843 1.00 78.88 123 LEU A C 1
ATOM 962 O O . LEU A 1 123 ? -13.208 3.362 28.392 1.00 78.88 123 LEU A O 1
ATOM 966 N N . ILE A 1 124 ? -12.648 5.537 28.515 1.00 75.44 124 ILE A N 1
ATOM 967 C CA . ILE A 1 124 ? -12.639 5.660 29.968 1.00 75.44 124 ILE A CA 1
ATOM 968 C C . ILE A 1 124 ? -13.711 6.677 30.359 1.00 75.44 124 ILE A C 1
ATOM 970 O O . ILE A 1 124 ? -13.612 7.863 30.034 1.00 75.44 124 ILE A O 1
ATOM 974 N N . PHE A 1 125 ? -14.726 6.190 31.063 1.00 73.56 125 PHE A N 1
ATOM 975 C CA . PHE A 1 125 ? -15.870 6.962 31.534 1.00 73.56 125 PHE A CA 1
ATOM 976 C C . PHE A 1 125 ? -15.672 7.285 33.003 1.00 73.56 125 PHE A C 1
ATOM 978 O O . PHE A 1 125 ? -15.668 6.365 33.820 1.00 73.56 125 PHE A O 1
ATOM 985 N N . ASP A 1 126 ? -15.538 8.559 33.359 1.00 64.94 126 ASP A N 1
ATOM 986 C CA . ASP A 1 126 ? -15.599 8.934 34.769 1.00 64.94 126 ASP A CA 1
ATOM 987 C C . ASP A 1 126 ? -17.052 8.797 35.246 1.00 64.94 126 ASP A C 1
ATOM 989 O O . ASP A 1 126 ? -17.991 9.089 34.510 1.00 64.94 126 ASP A O 1
ATOM 993 N N . GLY A 1 127 ? -17.265 8.276 36.452 1.00 53.91 127 GLY A N 1
ATOM 994 C CA . GLY A 1 127 ? -18.586 7.820 36.919 1.00 53.91 127 GLY A CA 1
ATOM 995 C C . GLY A 1 127 ? -19.620 8.921 37.196 1.00 53.91 127 GLY A C 1
ATOM 996 O O . GLY A 1 127 ? -20.579 8.660 37.921 1.00 53.91 127 GLY A O 1
ATOM 997 N N . ASP A 1 128 ? -19.401 10.133 36.694 1.00 57.22 128 ASP A N 1
ATOM 998 C CA . ASP A 1 128 ? -20.263 11.303 36.826 1.00 57.22 128 ASP A CA 1
ATOM 999 C C . ASP A 1 128 ? -20.673 11.769 35.419 1.00 57.22 128 ASP A C 1
ATOM 1001 O O . ASP A 1 128 ? -19.822 11.976 34.551 1.00 57.22 128 ASP A O 1
ATOM 1005 N N . ALA A 1 129 ? -21.984 11.925 35.196 1.00 54.00 129 ALA A N 1
ATOM 1006 C CA . ALA A 1 129 ? -22.609 12.228 33.903 1.00 54.00 129 ALA A CA 1
ATOM 1007 C C . ALA A 1 129 ? -22.147 13.558 33.275 1.00 54.00 129 ALA A C 1
ATOM 1009 O O . ALA A 1 129 ? -22.481 13.853 32.131 1.00 54.00 129 ALA A O 1
ATOM 1010 N N . THR A 1 130 ? -21.406 14.368 34.028 1.00 54.16 130 THR A N 1
ATOM 1011 C CA . THR A 1 130 ? -20.872 15.666 33.602 1.00 54.16 130 THR A CA 1
ATOM 1012 C C . THR A 1 130 ? -19.427 15.607 33.097 1.00 54.16 130 THR A C 1
ATOM 1014 O O . THR A 1 130 ? -18.901 16.623 32.642 1.00 54.16 130 THR A O 1
ATOM 1017 N N . THR A 1 131 ? -18.773 14.443 33.162 1.00 56.72 131 THR A N 1
ATOM 1018 C CA . THR A 1 131 ? -17.333 14.317 32.889 1.00 56.72 131 THR A CA 1
ATOM 1019 C C . THR A 1 131 ? -17.070 13.835 31.458 1.00 56.72 131 THR A C 1
ATOM 1021 O O . THR A 1 131 ? -17.662 12.838 31.042 1.00 56.72 131 THR A O 1
ATOM 1024 N N . PRO A 1 132 ? -16.166 14.484 30.700 1.00 61.31 132 PRO A N 1
ATOM 1025 C CA . PRO A 1 132 ? -15.832 14.066 29.341 1.00 61.31 132 PRO A CA 1
ATOM 1026 C C . PRO A 1 132 ? -15.189 12.673 29.317 1.00 61.31 132 PRO A C 1
ATOM 1028 O O . PRO A 1 132 ? -14.324 12.356 30.139 1.00 61.31 132 PRO A O 1
ATOM 1031 N N . VAL A 1 133 ? -15.586 11.853 28.339 1.00 69.12 133 VAL A N 1
ATOM 1032 C CA . VAL A 1 133 ? -14.982 10.538 28.084 1.00 69.12 133 VAL A CA 1
ATOM 1033 C C . VAL A 1 133 ? -13.536 10.731 27.653 1.00 69.12 133 VAL A C 1
ATOM 1035 O O . VAL A 1 133 ? -13.255 11.481 26.718 1.00 69.12 133 VAL A O 1
ATOM 1038 N N . LYS A 1 134 ? -12.610 10.029 28.307 1.00 73.50 134 LYS A N 1
ATOM 1039 C CA . LYS A 1 134 ? -11.217 9.963 27.855 1.00 73.50 134 LYS A CA 1
ATOM 1040 C C . LYS A 1 134 ? -11.069 8.796 26.895 1.00 73.50 134 LYS A C 1
ATOM 1042 O O . LYS A 1 134 ? -11.548 7.701 27.178 1.00 73.50 134 LYS A O 1
ATOM 1047 N N . MET A 1 135 ? -10.360 9.004 25.794 1.00 76.19 135 MET A N 1
ATOM 1048 C CA . MET A 1 135 ? -10.169 7.971 24.781 1.00 76.19 135 MET A CA 1
ATOM 1049 C C . MET A 1 135 ? -8.691 7.734 24.499 1.00 76.19 135 MET A C 1
ATOM 1051 O O . MET A 1 135 ? -8.009 8.612 23.985 1.00 76.19 135 MET A O 1
ATOM 1055 N N . ASN A 1 136 ? -8.206 6.526 24.764 1.00 78.38 136 ASN A N 1
ATOM 1056 C CA . ASN A 1 136 ? -6.919 6.073 24.247 1.00 78.38 136 ASN A CA 1
ATOM 1057 C C . ASN A 1 136 ? -7.144 5.286 22.959 1.00 78.38 136 ASN A C 1
ATOM 1059 O O . ASN A 1 136 ? -8.095 4.518 22.852 1.00 78.38 136 ASN A O 1
ATOM 1063 N N . PHE A 1 137 ? -6.237 5.416 22.002 1.00 80.81 137 PHE A N 1
ATOM 1064 C CA . PHE A 1 137 ? -6.247 4.592 20.804 1.00 80.81 137 PHE A CA 1
ATOM 1065 C C . PHE A 1 137 ? -4.843 4.094 20.492 1.00 80.81 137 PHE A C 1
ATOM 1067 O O . PHE A 1 137 ? -3.837 4.660 20.921 1.00 80.81 137 PHE A O 1
ATOM 1074 N N . THR A 1 138 ? -4.761 2.978 19.786 1.00 79.25 138 THR A N 1
ATOM 1075 C CA . THR A 1 138 ? -3.495 2.357 19.410 1.00 79.25 138 THR A CA 1
ATOM 1076 C C . THR A 1 138 ? -3.644 1.717 18.046 1.00 79.25 138 THR A C 1
ATOM 1078 O O . THR A 1 138 ? -4.586 0.958 17.818 1.00 79.25 138 THR A O 1
ATOM 1081 N N . ILE A 1 139 ? -2.680 1.989 17.169 1.00 82.44 139 ILE A N 1
ATOM 1082 C CA . ILE A 1 139 ? -2.516 1.244 15.927 1.00 82.44 139 ILE A CA 1
ATOM 1083 C C . ILE A 1 139 ? -1.627 0.035 16.207 1.00 82.44 139 ILE A C 1
ATOM 1085 O O . ILE A 1 139 ? -0.515 0.179 16.718 1.00 82.44 139 ILE A O 1
ATOM 1089 N N . LYS A 1 140 ? -2.112 -1.162 15.885 1.00 83.62 140 LYS A N 1
ATOM 1090 C CA . LYS A 1 140 ? -1.367 -2.420 16.033 1.00 83.62 140 LYS A CA 1
ATOM 1091 C C . LYS A 1 140 ? -1.664 -3.347 14.860 1.00 83.62 140 LYS A C 1
ATOM 1093 O O . LYS A 1 140 ? -2.507 -3.044 14.037 1.00 83.62 140 LYS A O 1
ATOM 1098 N N . ASN A 1 141 ? -0.957 -4.472 14.767 1.00 84.94 141 ASN A N 1
ATOM 1099 C CA . ASN A 1 141 ? -1.275 -5.561 13.830 1.00 84.94 141 ASN A CA 1
ATOM 1100 C C . ASN A 1 141 ? -1.407 -5.168 12.342 1.00 84.94 141 ASN A C 1
ATOM 1102 O O . ASN A 1 141 ? -1.987 -5.924 11.571 1.00 84.94 141 ASN A O 1
ATOM 1106 N N . ILE A 1 142 ? -0.835 -4.036 11.918 1.00 88.25 142 ILE A N 1
ATOM 1107 C CA . ILE A 1 142 ? -0.947 -3.539 10.536 1.00 88.25 142 ILE A CA 1
ATOM 1108 C C . ILE A 1 142 ? -0.205 -4.417 9.523 1.00 88.25 142 ILE A C 1
ATOM 1110 O O . ILE A 1 142 ? -0.564 -4.469 8.352 1.00 88.25 142 ILE A O 1
ATOM 1114 N N . VAL A 1 143 ? 0.837 -5.124 9.963 1.00 90.44 143 VAL A N 1
ATOM 1115 C CA . VAL A 1 143 ? 1.691 -5.930 9.087 1.00 90.44 143 VAL A CA 1
ATOM 1116 C C . VAL A 1 143 ? 0.889 -7.074 8.474 1.00 90.44 143 VAL A C 1
ATOM 1118 O O . VAL A 1 143 ? 0.277 -7.874 9.176 1.00 90.44 143 VAL A O 1
ATOM 1121 N N . GLY A 1 144 ? 0.937 -7.182 7.149 1.00 90.75 144 GLY A N 1
ATOM 1122 C CA . GLY A 1 144 ? 0.238 -8.219 6.399 1.00 90.75 144 GLY A CA 1
ATOM 1123 C C . GLY A 1 144 ? -1.258 -7.965 6.208 1.00 90.75 144 GLY A C 1
ATOM 1124 O O . GLY A 1 144 ? -1.915 -8.798 5.590 1.00 90.75 144 GLY A O 1
ATOM 1125 N N . LYS A 1 145 ? -1.800 -6.841 6.692 1.00 92.62 145 LYS A N 1
ATOM 1126 C CA . LYS A 1 145 ? -3.197 -6.452 6.460 1.00 92.62 145 LYS A CA 1
ATOM 1127 C C . LYS A 1 145 ? -3.329 -5.697 5.125 1.00 92.62 145 LYS A C 1
ATOM 1129 O O . LYS A 1 145 ? -2.347 -5.097 4.675 1.00 92.62 145 LYS A O 1
ATOM 1134 N N . PRO A 1 146 ? -4.507 -5.715 4.472 1.00 92.62 146 PRO A N 1
ATOM 1135 C CA . PRO A 1 146 ? -4.747 -4.931 3.262 1.00 92.62 146 PRO A CA 1
ATOM 1136 C C . PRO A 1 146 ? -4.488 -3.442 3.500 1.00 92.62 146 PRO A C 1
ATOM 1138 O O . PRO A 1 146 ? -4.934 -2.891 4.508 1.00 92.62 146 PRO A O 1
ATOM 1141 N N . VAL A 1 147 ? -3.786 -2.789 2.569 1.00 92.06 147 VAL A N 1
ATOM 1142 C CA . VAL A 1 147 ? -3.364 -1.388 2.734 1.00 92.06 147 VAL A CA 1
ATOM 1143 C C . VAL A 1 147 ? -4.536 -0.437 2.993 1.00 92.06 147 VAL A C 1
ATOM 1145 O O . VAL A 1 147 ? -4.412 0.455 3.825 1.00 92.06 147 VAL A O 1
ATOM 1148 N N . ASP A 1 148 ? -5.686 -0.655 2.350 1.00 88.88 148 ASP A N 1
ATOM 1149 C CA . ASP A 1 148 ? -6.852 0.220 2.509 1.00 88.88 148 ASP A CA 1
ATOM 1150 C C . ASP A 1 148 ? -7.391 0.181 3.947 1.00 88.88 148 ASP A C 1
ATOM 1152 O O . ASP A 1 148 ? -7.646 1.225 4.536 1.00 88.88 148 ASP A O 1
ATOM 1156 N N . LYS A 1 149 ? -7.434 -1.003 4.573 1.00 89.25 149 LYS A N 1
ATOM 1157 C CA . LYS A 1 149 ? -7.857 -1.149 5.975 1.00 89.25 149 LYS A CA 1
ATOM 1158 C C . LYS A 1 149 ? -6.882 -0.470 6.942 1.00 89.25 149 LYS A C 1
ATOM 1160 O O . LYS A 1 149 ? -7.301 0.201 7.880 1.00 89.25 149 LYS A O 1
ATOM 1165 N N . VAL A 1 150 ? -5.577 -0.607 6.690 1.00 89.56 150 VAL A N 1
ATOM 1166 C CA . VAL A 1 150 ? -4.537 0.068 7.484 1.00 89.56 150 VAL A CA 1
ATOM 1167 C C . VAL A 1 150 ? -4.641 1.587 7.337 1.00 89.56 150 VAL A C 1
ATOM 1169 O O . VAL A 1 150 ? -4.548 2.312 8.325 1.00 89.56 150 VAL A O 1
ATOM 1172 N N . LYS A 1 151 ? -4.871 2.074 6.116 1.00 88.94 151 LYS A N 1
ATOM 1173 C CA . LYS A 1 151 ? -5.050 3.495 5.822 1.00 88.94 151 LYS A CA 1
ATOM 1174 C C . LYS A 1 151 ? -6.278 4.074 6.524 1.00 88.94 151 LYS A C 1
ATOM 1176 O O . LYS A 1 151 ? -6.170 5.161 7.091 1.00 88.94 151 LYS A O 1
ATOM 1181 N N . ASP A 1 152 ? -7.408 3.372 6.509 1.00 86.44 152 ASP A N 1
ATOM 1182 C CA . ASP A 1 152 ? -8.631 3.813 7.188 1.00 86.44 152 ASP A CA 1
ATOM 1183 C C . ASP A 1 152 ? -8.384 3.965 8.698 1.00 86.44 152 ASP A C 1
ATOM 1185 O O . ASP A 1 152 ? -8.673 5.015 9.273 1.00 86.44 152 ASP A O 1
ATOM 1189 N N . ALA A 1 153 ? -7.740 2.972 9.324 1.00 86.38 153 ALA A N 1
ATOM 1190 C CA . ALA A 1 153 ? -7.355 3.027 10.735 1.00 86.38 153 ALA A CA 1
ATOM 1191 C C . ALA A 1 153 ? -6.418 4.211 11.051 1.00 86.38 153 ALA A C 1
ATOM 1193 O O . ALA A 1 153 ? -6.647 4.935 12.020 1.00 86.38 153 ALA A O 1
ATOM 1194 N N . ILE A 1 154 ? -5.389 4.443 10.223 1.00 84.62 154 ILE A N 1
ATOM 1195 C CA . ILE A 1 154 ? -4.464 5.582 10.380 1.00 84.62 154 ILE A CA 1
ATOM 1196 C C . ILE A 1 154 ? -5.196 6.918 10.218 1.00 84.62 154 ILE A C 1
ATOM 1198 O O . ILE A 1 154 ? -4.941 7.843 10.986 1.00 84.62 154 ILE A O 1
ATOM 1202 N N . THR A 1 155 ? -6.113 7.017 9.253 1.00 83.25 155 THR A N 1
ATOM 1203 C CA . THR A 1 155 ? -6.880 8.243 8.979 1.00 83.25 155 THR A CA 1
ATOM 1204 C C . THR A 1 155 ? -7.748 8.607 10.177 1.00 83.25 155 THR A C 1
ATOM 1206 O O . THR A 1 155 ? -7.668 9.735 10.659 1.00 83.25 155 THR A O 1
ATOM 1209 N N . VAL A 1 156 ? -8.484 7.637 10.733 1.00 80.12 156 VAL A N 1
ATOM 1210 C CA . VAL A 1 156 ? -9.254 7.845 11.967 1.00 80.12 156 VAL A CA 1
ATOM 1211 C C . VAL A 1 156 ? -8.328 8.295 13.098 1.00 80.12 156 VAL A C 1
ATOM 1213 O O . VAL A 1 156 ? -8.596 9.306 13.733 1.00 80.12 156 VAL A O 1
ATOM 1216 N N . CYS A 1 157 ? -7.196 7.620 13.323 1.00 78.19 157 CYS A N 1
ATOM 1217 C CA . CYS A 1 157 ? -6.232 8.018 14.356 1.00 78.19 157 CYS A CA 1
ATOM 1218 C C . CYS A 1 157 ? -5.681 9.437 14.188 1.00 78.19 157 CYS A C 1
ATOM 1220 O O . CYS A 1 157 ? -5.462 10.129 15.184 1.00 78.19 157 CYS A O 1
ATOM 1222 N N . GLN A 1 158 ? -5.433 9.870 12.957 1.00 77.12 158 GLN A N 1
ATOM 1223 C CA . GLN A 1 158 ? -4.939 11.212 12.693 1.00 77.12 158 GLN A CA 1
ATOM 1224 C C . GLN A 1 158 ? -6.027 12.260 12.940 1.00 77.12 158 GLN A C 1
ATOM 1226 O O . GLN A 1 158 ? -5.764 13.251 13.620 1.00 77.12 158 GLN A O 1
ATOM 1231 N N . GLU A 1 159 ? -7.246 12.038 12.453 1.00 77.06 159 GLU A N 1
ATOM 1232 C CA . GLU A 1 159 ? -8.370 12.941 12.703 1.00 77.06 159 GLU A CA 1
ATOM 1233 C C . GLU A 1 159 ? -8.694 13.037 14.197 1.00 77.06 159 GLU A C 1
ATOM 1235 O O . GLU A 1 159 ? -8.946 14.143 14.686 1.00 77.06 159 GLU A O 1
ATOM 1240 N N . LEU A 1 160 ? -8.608 11.905 14.919 1.00 72.56 160 LEU A N 1
ATOM 1241 C CA . LEU A 1 160 ? -8.619 11.860 16.379 1.00 72.56 160 LEU A CA 1
ATOM 1242 C C . LEU A 1 160 ? -7.529 12.803 16.880 1.00 72.56 160 LEU A C 1
ATOM 1244 O O . LEU A 1 160 ? -7.853 13.838 17.428 1.00 72.56 160 LEU A O 1
ATOM 1248 N N . SER A 1 161 ? -6.249 12.551 16.599 1.00 69.25 161 SER A N 1
ATOM 1249 C CA . SER A 1 161 ? -5.129 13.354 17.123 1.00 69.25 161 SER A CA 1
ATOM 1250 C C . SER A 1 161 ? -5.215 14.875 16.919 1.00 69.25 161 SER A C 1
ATOM 1252 O O . SER A 1 161 ? -4.640 15.624 17.706 1.00 69.25 161 SER A O 1
ATOM 1254 N N . GLN A 1 162 ? -5.927 15.334 15.887 1.00 70.44 162 GLN A N 1
ATOM 1255 C CA . GLN A 1 162 ? -6.105 16.753 15.566 1.00 70.44 162 GLN A CA 1
ATOM 1256 C C . GLN A 1 162 ? -7.239 17.426 16.358 1.00 70.44 162 GLN A C 1
ATOM 1258 O O . GLN A 1 162 ? -7.465 18.623 16.192 1.00 70.44 162 GLN A O 1
ATOM 1263 N N . GLY A 1 163 ? -7.924 16.689 17.238 1.00 61.16 163 GLY A N 1
ATOM 1264 C CA . GLY A 1 163 ? -9.007 17.214 18.067 1.00 61.16 163 GLY A CA 1
ATOM 1265 C C . GLY A 1 163 ? -10.307 17.426 17.296 1.00 61.16 163 GLY A C 1
ATOM 1266 O O . GLY A 1 163 ? -11.091 18.296 17.666 1.00 61.16 163 GLY A O 1
ATOM 1267 N N . SER A 1 164 ? -10.527 16.675 16.210 1.00 63.22 164 SER A N 1
ATOM 1268 C CA . SER A 1 164 ? -11.820 16.706 15.516 1.00 63.22 164 SER A CA 1
ATOM 1269 C C . SER A 1 164 ? -12.916 16.221 16.469 1.00 63.22 164 SER A C 1
ATOM 1271 O O . SER A 1 164 ? -12.665 15.347 17.296 1.00 63.22 164 SER A O 1
ATOM 1273 N N . GLU A 1 165 ? -14.129 16.764 16.368 1.00 64.44 165 GLU A N 1
ATOM 1274 C CA . GLU A 1 165 ? -15.263 16.240 17.133 1.00 64.44 165 GLU A CA 1
ATOM 1275 C C . GLU A 1 165 ? -15.608 14.835 16.627 1.00 64.44 165 GLU A C 1
ATOM 1277 O O . GLU A 1 165 ? -15.890 14.639 15.441 1.00 64.44 165 GLU A O 1
ATOM 1282 N N . PHE A 1 166 ? -15.595 13.861 17.536 1.00 67.00 166 PHE A N 1
ATOM 1283 C CA . PHE A 1 166 ? -16.071 12.513 17.264 1.00 67.00 166 PHE A CA 1
ATOM 1284 C C . PHE A 1 166 ? -17.308 12.217 18.082 1.00 67.00 166 PHE A C 1
ATOM 1286 O O . PHE A 1 166 ? -17.374 12.511 19.280 1.00 67.00 166 PHE A O 1
ATOM 1293 N N . ASN A 1 167 ? -18.253 11.564 17.420 1.00 70.31 167 ASN A N 1
ATOM 1294 C CA . ASN A 1 167 ? -19.450 11.057 18.054 1.00 70.31 167 ASN A CA 1
ATOM 1295 C C . ASN A 1 167 ? -19.363 9.540 18.154 1.00 70.31 167 ASN A C 1
ATOM 1297 O O . ASN A 1 167 ? -18.975 8.845 17.208 1.00 70.31 167 ASN A O 1
ATOM 1301 N N . LEU A 1 168 ? -19.724 9.043 19.330 1.00 71.38 168 LEU A N 1
ATOM 1302 C CA . LEU A 1 168 ? -19.902 7.626 19.580 1.00 71.38 168 LEU A CA 1
ATOM 1303 C C . LEU A 1 168 ? -21.372 7.279 19.364 1.00 71.38 168 LEU A C 1
ATOM 1305 O O . LEU A 1 168 ? -22.241 7.856 20.018 1.00 71.38 168 LEU A O 1
ATOM 1309 N N . HIS A 1 169 ? -21.645 6.330 18.479 1.00 70.69 169 HIS A N 1
ATOM 1310 C CA . HIS A 1 169 ? -22.995 5.851 18.208 1.00 70.69 169 HIS A CA 1
ATOM 1311 C C . HIS A 1 169 ? -23.115 4.364 18.523 1.00 70.69 169 HIS A C 1
ATOM 1313 O O . HIS A 1 169 ? -22.175 3.599 18.296 1.00 70.69 169 HIS A O 1
ATOM 1319 N N . SER A 1 170 ? -24.283 3.937 18.988 1.00 68.06 170 SER A N 1
ATOM 1320 C CA . SER A 1 170 ? -24.696 2.537 18.863 1.00 68.06 170 SER A CA 1
ATOM 1321 C C . SER A 1 170 ? -25.208 2.260 17.434 1.00 68.06 170 SER A C 1
ATOM 1323 O O . SER A 1 170 ? -25.526 3.199 16.697 1.00 68.06 170 SER A O 1
ATOM 1325 N N . PRO A 1 171 ? -25.286 0.993 16.982 1.00 64.44 171 PRO A N 1
ATOM 1326 C CA . PRO A 1 171 ? -25.637 0.660 15.596 1.00 64.44 171 PRO A CA 1
ATOM 1327 C C . PRO 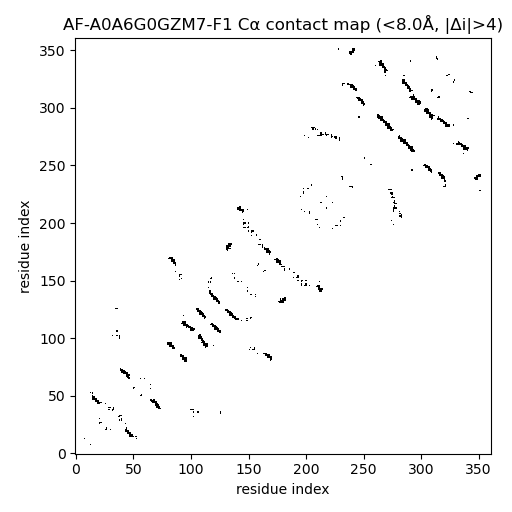A 1 171 ? -27.070 1.055 15.201 1.00 64.44 171 PRO A C 1
ATOM 1329 O O . PRO A 1 171 ? -27.389 1.145 14.018 1.00 64.44 171 PRO A O 1
ATOM 1332 N N . ASP A 1 172 ? -27.935 1.292 16.186 1.00 67.19 172 ASP A N 1
ATOM 1333 C CA . ASP A 1 172 ? -29.292 1.830 16.039 1.00 67.19 172 ASP A CA 1
ATOM 1334 C C . ASP A 1 172 ? -29.332 3.361 15.842 1.00 67.19 172 ASP A C 1
ATOM 1336 O O . ASP A 1 172 ? -30.392 3.911 15.542 1.00 67.19 172 ASP A O 1
ATOM 1340 N N . GLY A 1 173 ? -28.183 4.041 15.930 1.00 56.59 173 GLY A N 1
ATOM 1341 C CA . GLY A 1 173 ? -28.015 5.461 15.623 1.00 56.59 173 GLY A CA 1
ATOM 1342 C C . GLY A 1 173 ? -28.178 6.405 16.814 1.00 56.59 173 GLY A C 1
ATOM 1343 O O . GLY A 1 173 ? -28.096 7.621 16.621 1.00 56.59 173 GLY A O 1
ATOM 1344 N N . GLU A 1 174 ? -28.378 5.897 18.035 1.00 60.38 174 GLU A N 1
ATOM 1345 C CA . GLU A 1 174 ? -28.391 6.755 19.221 1.00 60.38 174 GLU A CA 1
ATOM 1346 C C . GLU A 1 174 ? -26.991 7.346 19.451 1.00 60.38 174 GLU A C 1
ATOM 1348 O O . GLU A 1 174 ? -25.992 6.633 19.562 1.00 60.38 174 GLU A O 1
ATOM 1353 N N . ALA A 1 175 ? -26.901 8.679 19.459 1.00 56.12 175 ALA A N 1
ATOM 1354 C CA . ALA A 1 175 ? -25.671 9.381 19.799 1.00 56.12 175 ALA A CA 1
ATOM 1355 C C . ALA A 1 175 ? -25.452 9.251 21.304 1.00 56.12 175 ALA A C 1
ATOM 1357 O O . ALA A 1 175 ? -26.229 9.774 22.102 1.00 56.12 175 ALA A O 1
ATOM 1358 N N . LEU A 1 176 ? -24.404 8.526 21.676 1.00 57.47 176 LEU A N 1
ATOM 1359 C CA . LEU A 1 176 ? -24.103 8.251 23.065 1.00 57.47 176 LEU A CA 1
ATOM 1360 C C . LEU A 1 176 ? -23.381 9.452 23.671 1.00 57.47 176 LEU A C 1
ATOM 1362 O O . LEU A 1 176 ? -23.865 10.009 24.652 1.00 57.47 176 LEU A O 1
ATOM 1366 N N . LEU A 1 177 ? -22.237 9.864 23.114 1.00 63.53 177 LEU A N 1
ATOM 1367 C CA . LEU A 1 177 ? -21.351 10.852 23.743 1.00 63.53 177 LEU A CA 1
ATOM 1368 C C . LEU A 1 177 ? -20.482 11.584 22.704 1.00 63.53 177 LEU A C 1
ATOM 1370 O O . LEU A 1 177 ? -20.023 10.967 21.739 1.00 63.53 177 LEU A O 1
ATOM 1374 N N . SER A 1 178 ? -20.212 12.870 22.950 1.00 57.38 178 SER A N 1
ATOM 1375 C CA . SER A 1 178 ? -19.155 13.643 22.277 1.00 57.38 178 SER A CA 1
ATOM 1376 C C . SER A 1 178 ? -17.836 13.487 23.039 1.00 57.38 178 SER A C 1
ATOM 1378 O O . SER A 1 178 ? -17.815 13.508 24.274 1.00 57.38 178 SER A O 1
ATOM 1380 N N . ILE A 1 179 ? -16.737 13.271 22.313 1.00 62.78 179 ILE A N 1
ATOM 1381 C CA . ILE A 1 179 ? -15.418 12.997 22.901 1.00 62.78 179 ILE A CA 1
ATOM 1382 C C . ILE A 1 179 ? -14.556 14.263 22.842 1.00 62.78 179 ILE A C 1
ATOM 1384 O O . ILE A 1 179 ? -13.959 14.558 21.813 1.00 62.78 179 ILE A O 1
ATOM 1388 N N . ASP A 1 180 ? -14.463 14.985 23.961 1.00 53.88 180 ASP A N 1
ATOM 1389 C CA . ASP A 1 180 ? -13.775 16.287 24.011 1.00 53.88 180 ASP A CA 1
ATOM 1390 C C . ASP A 1 180 ? -12.268 16.197 24.294 1.00 53.88 180 ASP A C 1
ATOM 1392 O O . ASP A 1 180 ? -11.542 17.165 24.078 1.00 53.88 180 ASP A O 1
ATOM 1396 N N . ASN A 1 181 ? -11.769 15.067 24.813 1.00 55.19 181 ASN A N 1
ATOM 1397 C CA . ASN A 1 181 ? -10.386 14.977 25.285 1.00 55.19 181 ASN A CA 1
ATOM 1398 C C . ASN A 1 181 ? -9.668 13.720 24.801 1.00 55.19 181 ASN A C 1
ATOM 1400 O O . ASN A 1 181 ? -9.896 12.604 25.279 1.00 55.19 181 ASN A O 1
ATOM 1404 N N . LEU A 1 182 ? -8.700 13.945 23.921 1.00 54.88 182 LEU A N 1
ATOM 1405 C CA . LEU A 1 182 ? -7.680 12.963 23.600 1.00 54.88 182 LEU A CA 1
ATOM 1406 C C . LEU A 1 182 ? -6.503 13.167 24.553 1.00 54.88 182 LEU A C 1
ATOM 1408 O O . LEU A 1 182 ? -6.102 14.306 24.803 1.00 54.88 182 LEU A O 1
ATOM 1412 N N . PRO A 1 183 ? -5.928 12.092 25.105 1.00 48.56 183 PRO A N 1
ATOM 1413 C CA . PRO A 1 183 ? -4.705 12.200 25.864 1.00 48.56 183 PRO A CA 1
ATOM 1414 C C . PRO A 1 183 ? -3.630 12.805 24.967 1.00 48.56 183 PRO A C 1
ATOM 1416 O O . PRO A 1 183 ? -3.472 12.409 23.812 1.00 48.56 183 PRO A O 1
ATOM 1419 N N . THR A 1 184 ? -2.847 13.721 25.533 1.00 45.28 184 THR A N 1
ATOM 1420 C CA . THR A 1 184 ? -1.565 14.185 24.994 1.00 45.28 184 THR A CA 1
ATOM 1421 C C . THR A 1 184 ? -0.554 13.038 25.020 1.00 45.28 184 THR A C 1
ATOM 1423 O O . THR A 1 184 ? 0.448 13.084 25.729 1.00 45.28 184 THR A O 1
ATOM 1426 N N . ASN A 1 185 ? -0.838 11.948 24.317 1.00 44.31 185 ASN A N 1
ATOM 1427 C CA . ASN A 1 185 ? 0.173 10.957 24.023 1.00 44.31 185 ASN A CA 1
ATOM 1428 C C . ASN A 1 185 ? 1.028 11.530 22.897 1.00 44.31 185 ASN A C 1
ATOM 1430 O O . ASN A 1 185 ? 0.506 12.073 21.927 1.00 44.31 185 ASN A O 1
ATOM 1434 N N . ASN A 1 186 ? 2.348 11.411 23.039 1.00 42.53 186 ASN A N 1
ATOM 1435 C CA . ASN A 1 186 ? 3.278 11.572 21.930 1.00 42.53 186 ASN A CA 1
ATOM 1436 C C . ASN A 1 186 ? 2.987 10.440 20.951 1.00 42.53 186 ASN A C 1
ATOM 1438 O O . ASN A 1 186 ? 3.556 9.350 21.037 1.00 42.53 186 ASN A O 1
ATOM 1442 N N . LEU A 1 187 ? 2.000 10.674 20.101 1.00 51.88 187 LEU A N 1
ATOM 1443 C CA . LEU A 1 187 ? 1.646 9.773 19.036 1.00 51.88 187 LEU A CA 1
ATOM 1444 C C . LEU A 1 187 ? 2.885 9.620 18.140 1.00 51.88 187 LEU A C 1
ATOM 1446 O O . LEU A 1 187 ? 3.605 10.603 17.932 1.00 51.88 187 LEU A O 1
ATOM 1450 N N . PRO A 1 188 ? 3.190 8.404 17.654 1.00 54.66 188 PRO A N 1
ATOM 1451 C CA . PRO A 1 188 ? 4.223 8.238 16.639 1.00 54.66 188 PRO A CA 1
ATOM 1452 C C . PRO A 1 188 ? 3.903 9.149 15.450 1.00 54.66 188 PRO A C 1
ATOM 1454 O O . PRO A 1 188 ? 2.755 9.563 15.289 1.00 54.66 188 PRO A O 1
ATOM 1457 N N . ASP A 1 189 ? 4.903 9.467 14.629 1.00 64.31 189 ASP A N 1
ATOM 1458 C CA . ASP A 1 189 ? 4.713 10.292 13.435 1.00 64.31 189 ASP A CA 1
ATOM 1459 C C . ASP A 1 189 ? 3.780 9.582 12.433 1.00 64.31 189 ASP A C 1
ATOM 1461 O O . ASP A 1 189 ? 4.197 8.866 11.519 1.00 64.31 189 ASP A O 1
ATOM 1465 N N . PHE A 1 190 ? 2.474 9.718 12.668 1.00 71.19 190 PHE A N 1
ATOM 1466 C CA . PHE A 1 190 ? 1.421 9.139 11.852 1.00 71.19 190 PHE A CA 1
ATOM 1467 C C . PHE A 1 190 ? 1.371 9.797 10.481 1.00 71.19 190 PHE A C 1
ATOM 1469 O O . PHE A 1 190 ? 0.815 9.187 9.575 1.00 71.19 190 PHE A O 1
ATOM 1476 N N . ALA A 1 191 ? 1.957 10.987 10.307 1.00 73.88 191 ALA A N 1
ATOM 1477 C CA . ALA A 1 191 ? 2.000 11.649 9.011 1.00 73.88 191 ALA A CA 1
ATOM 1478 C C . ALA A 1 191 ? 2.821 10.814 8.023 1.00 73.88 191 ALA A C 1
ATOM 1480 O O . ALA A 1 191 ? 2.316 10.468 6.958 1.00 73.88 191 ALA A O 1
ATOM 1481 N N . GLN A 1 192 ? 4.017 10.360 8.417 1.00 79.75 192 GLN A N 1
ATOM 1482 C CA . GLN A 1 192 ? 4.834 9.495 7.560 1.00 79.75 192 GLN A CA 1
ATOM 1483 C C . GLN A 1 192 ? 4.128 8.164 7.243 1.00 79.75 192 GLN A C 1
ATOM 1485 O O . GLN A 1 192 ? 4.104 7.710 6.098 1.00 79.75 192 GLN A O 1
ATOM 1490 N N . LEU A 1 193 ? 3.523 7.529 8.252 1.00 81.19 193 LEU A N 1
ATOM 1491 C CA . LEU A 1 193 ? 2.761 6.288 8.063 1.00 81.19 193 LEU A CA 1
ATOM 1492 C C . LEU A 1 193 ? 1.556 6.486 7.137 1.00 81.19 193 LEU A C 1
ATOM 1494 O O . LEU A 1 193 ? 1.263 5.608 6.324 1.00 81.19 193 LEU A O 1
ATOM 1498 N N . GLN A 1 194 ? 0.875 7.626 7.239 1.00 84.31 194 GLN A N 1
ATOM 1499 C CA . GLN A 1 194 ? -0.249 7.971 6.383 1.00 84.31 194 GLN A CA 1
ATOM 1500 C C . GLN A 1 194 ? 0.191 8.226 4.943 1.00 84.31 194 GLN A C 1
ATOM 1502 O O . GLN A 1 194 ? -0.460 7.719 4.034 1.00 84.31 194 GLN A O 1
ATOM 1507 N N . GLU A 1 195 ? 1.285 8.955 4.718 1.00 87.75 195 GLU A N 1
ATOM 1508 C CA . GLU A 1 195 ? 1.837 9.190 3.379 1.00 87.75 195 GLU A CA 1
ATOM 1509 C C . GLU A 1 195 ? 2.182 7.868 2.684 1.00 87.75 195 GLU A C 1
ATOM 1511 O O . GLU A 1 195 ? 1.796 7.637 1.535 1.00 87.75 195 GLU A O 1
ATOM 1516 N N . ILE A 1 196 ? 2.829 6.949 3.407 1.00 90.44 196 ILE A N 1
ATOM 1517 C CA . ILE A 1 196 ? 3.151 5.610 2.902 1.00 90.44 196 ILE A CA 1
ATOM 1518 C C . ILE A 1 196 ? 1.874 4.806 2.620 1.00 90.44 196 ILE A C 1
ATOM 1520 O O . ILE A 1 196 ? 1.741 4.203 1.552 1.00 90.44 196 ILE A O 1
ATOM 1524 N N . ALA A 1 197 ? 0.920 4.784 3.556 1.00 90.81 197 ALA A N 1
ATOM 1525 C CA . ALA A 1 197 ? -0.343 4.066 3.382 1.00 90.81 197 ALA A CA 1
ATOM 1526 C C . ALA A 1 197 ? -1.158 4.622 2.202 1.00 90.81 197 ALA A C 1
ATOM 1528 O O . ALA A 1 197 ? -1.767 3.858 1.450 1.00 90.81 197 ALA A O 1
ATOM 1529 N N . GLN A 1 198 ? -1.128 5.940 1.999 1.00 92.25 198 GLN A N 1
ATOM 1530 C CA . GLN A 1 198 ? -1.750 6.618 0.869 1.00 92.25 198 GLN A CA 1
ATOM 1531 C C . GLN A 1 198 ? -1.094 6.205 -0.452 1.00 92.25 198 GLN A C 1
ATOM 1533 O O . GLN A 1 198 ? -1.806 5.752 -1.349 1.00 92.25 198 GLN A O 1
ATOM 1538 N N . LEU A 1 199 ? 0.239 6.265 -0.548 1.00 94.38 199 LEU A N 1
ATOM 1539 C CA . LEU A 1 199 ? 0.994 5.824 -1.726 1.00 94.38 199 LEU A CA 1
ATOM 1540 C C . LEU A 1 199 ? 0.658 4.373 -2.100 1.00 94.38 199 LEU A C 1
ATOM 1542 O O . LEU A 1 199 ? 0.341 4.070 -3.252 1.00 94.38 199 LEU A O 1
ATOM 1546 N N . TYR A 1 200 ? 0.681 3.464 -1.124 1.00 94.81 200 TYR A N 1
ATOM 1547 C CA . TYR A 1 200 ? 0.371 2.053 -1.352 1.00 94.81 200 TYR A CA 1
ATOM 1548 C C . TYR A 1 200 ? -1.102 1.815 -1.720 1.00 94.81 200 TYR A C 1
ATOM 1550 O O . TYR A 1 200 ? -1.374 0.952 -2.555 1.00 94.81 200 TYR A O 1
ATOM 1558 N N . SER A 1 201 ? -2.046 2.591 -1.175 1.00 94.44 201 SER A N 1
ATOM 1559 C CA . SER A 1 201 ? -3.466 2.549 -1.562 1.00 94.44 201 SER A CA 1
ATOM 1560 C C . SER A 1 201 ? -3.668 3.035 -3.004 1.00 94.44 201 SER A C 1
ATOM 1562 O O . SER A 1 201 ? -4.379 2.408 -3.796 1.00 94.44 201 SER A O 1
ATOM 1564 N N . ASP A 1 202 ? -2.970 4.093 -3.419 1.00 94.75 202 ASP A N 1
ATOM 1565 C CA . ASP A 1 202 ? -3.034 4.575 -4.802 1.00 94.75 202 ASP A CA 1
ATOM 1566 C C . ASP A 1 202 ? -2.409 3.583 -5.792 1.00 94.75 202 ASP A C 1
ATOM 1568 O O . ASP A 1 202 ? -2.962 3.346 -6.872 1.00 94.75 202 ASP A O 1
ATOM 1572 N N . LEU A 1 203 ? -1.328 2.904 -5.400 1.00 94.50 203 LEU A N 1
ATOM 1573 C CA . LEU A 1 203 ? -0.768 1.787 -6.164 1.00 94.50 203 LEU A CA 1
ATOM 1574 C C . LEU A 1 203 ? -1.717 0.579 -6.205 1.00 94.50 203 LEU A C 1
ATOM 1576 O O . LEU A 1 203 ? -1.879 -0.027 -7.269 1.00 94.50 203 LEU A O 1
ATOM 1580 N N . GLN A 1 204 ? -2.399 0.253 -5.101 1.00 94.00 204 GLN A N 1
ATOM 1581 C CA . GLN A 1 204 ? -3.394 -0.825 -5.027 1.00 94.00 204 GLN A CA 1
ATOM 1582 C C . GLN A 1 204 ? -4.518 -0.614 -6.045 1.00 94.00 204 GLN A C 1
ATOM 1584 O O . GLN A 1 204 ? -4.882 -1.551 -6.757 1.00 94.00 204 GLN A O 1
ATOM 1589 N N . ARG A 1 205 ? -5.009 0.621 -6.206 1.00 92.44 205 ARG A N 1
ATOM 1590 C CA . ARG A 1 205 ? -6.036 0.979 -7.209 1.00 92.44 205 ARG A CA 1
ATOM 1591 C C . ARG A 1 205 ? -5.596 0.744 -8.658 1.00 92.44 205 ARG A C 1
ATOM 1593 O O . ARG A 1 205 ? -6.423 0.768 -9.573 1.00 92.44 205 ARG A O 1
ATOM 1600 N N . ARG A 1 206 ? -4.294 0.579 -8.896 1.00 89.94 206 ARG A N 1
ATOM 1601 C CA . ARG A 1 206 ? -3.688 0.340 -10.215 1.00 89.94 206 ARG A CA 1
ATOM 1602 C C . ARG A 1 206 ? -3.097 -1.066 -10.354 1.00 89.94 206 ARG A C 1
ATOM 1604 O O . ARG A 1 206 ? -2.671 -1.428 -11.451 1.00 89.94 206 ARG A O 1
ATOM 1611 N N . SER A 1 207 ? -3.078 -1.842 -9.275 1.00 89.56 207 SER A N 1
ATOM 1612 C CA . SER A 1 207 ? -2.531 -3.193 -9.205 1.00 89.56 207 SER A CA 1
ATOM 1613 C C . SER A 1 207 ? -3.626 -4.241 -9.411 1.00 89.56 207 SER A C 1
ATOM 1615 O O . SER A 1 207 ? -4.757 -4.079 -8.962 1.00 89.56 207 SER A O 1
ATOM 1617 N N . SER A 1 208 ? -3.284 -5.356 -10.060 1.00 85.88 208 SER A N 1
ATOM 1618 C CA . SER A 1 208 ? -4.135 -6.556 -10.095 1.00 85.88 208 SER A CA 1
ATOM 1619 C C . SER A 1 208 ? -3.926 -7.472 -8.887 1.00 85.88 208 SER A C 1
ATOM 1621 O O . SER A 1 208 ? -4.699 -8.403 -8.681 1.00 85.88 208 SER A O 1
ATOM 1623 N N . SER A 1 209 ? -2.846 -7.254 -8.139 1.00 88.25 209 SER A N 1
ATOM 1624 C CA . SER A 1 209 ? -2.491 -8.024 -6.951 1.00 88.25 209 SER A CA 1
ATOM 1625 C C . SER A 1 209 ? -2.806 -7.216 -5.703 1.00 88.25 209 SER A C 1
ATOM 1627 O O . SER A 1 209 ? -2.565 -6.006 -5.677 1.00 88.25 209 SER A O 1
ATOM 1629 N N . GLU A 1 210 ? -3.295 -7.894 -4.670 1.00 92.19 210 GLU A N 1
ATOM 1630 C CA . GLU A 1 210 ? -3.473 -7.295 -3.352 1.00 92.19 210 GLU A CA 1
ATOM 1631 C C . GLU A 1 210 ? -2.115 -6.888 -2.758 1.00 92.19 210 GLU A C 1
ATOM 1633 O O . GLU A 1 210 ? -1.143 -7.654 -2.764 1.00 92.19 210 GLU A O 1
ATOM 1638 N N . ILE A 1 211 ? -2.057 -5.657 -2.268 1.00 93.81 211 ILE A N 1
ATOM 1639 C CA . ILE A 1 211 ? -0.934 -5.040 -1.589 1.00 93.81 211 ILE A CA 1
ATOM 1640 C C . ILE A 1 211 ? -1.223 -5.104 -0.094 1.00 93.81 211 ILE A C 1
ATOM 1642 O O . ILE A 1 211 ? -2.166 -4.498 0.417 1.00 93.81 211 ILE A O 1
ATOM 1646 N N . LEU A 1 212 ? -0.375 -5.851 0.605 1.00 93.44 212 LEU A N 1
ATOM 1647 C CA . LEU A 1 212 ? -0.411 -5.964 2.055 1.00 93.44 212 LEU A CA 1
ATOM 1648 C C . LEU A 1 212 ? 0.625 -5.025 2.659 1.00 93.44 212 LEU A C 1
ATOM 1650 O O . LEU A 1 212 ? 1.736 -4.910 2.133 1.00 93.44 212 LEU A O 1
ATOM 1654 N N . PHE A 1 213 ? 0.276 -4.393 3.773 1.00 92.56 213 PHE A N 1
ATOM 1655 C CA . PHE A 1 213 ? 1.158 -3.451 4.445 1.00 92.56 213 PHE A CA 1
ATOM 1656 C C . PHE A 1 213 ? 2.408 -4.174 4.991 1.00 92.56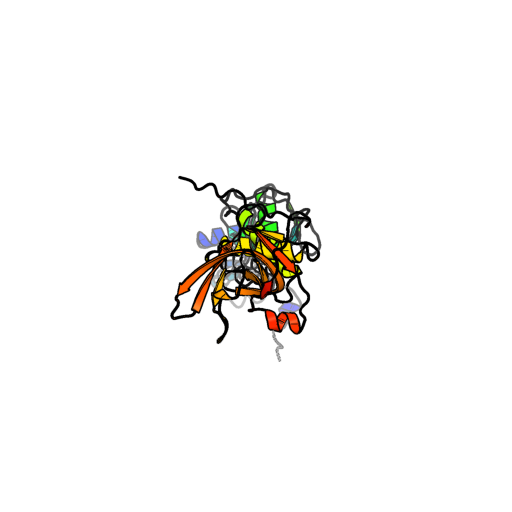 213 PHE A C 1
ATOM 1658 O O . PHE A 1 213 ? 2.275 -5.224 5.633 1.00 92.56 213 PHE A O 1
ATOM 1665 N N . PRO A 1 214 ? 3.629 -3.681 4.724 1.00 92.06 214 PRO A N 1
ATOM 1666 C CA . PRO A 1 214 ? 4.859 -4.366 5.111 1.00 92.06 214 PRO A CA 1
ATOM 1667 C C . PRO A 1 214 ? 5.240 -4.098 6.575 1.00 92.06 214 PRO A C 1
ATOM 1669 O O . PRO A 1 214 ? 4.651 -3.261 7.259 1.00 92.06 214 PRO A O 1
ATOM 1672 N N . GLU A 1 215 ? 6.267 -4.794 7.068 1.00 89.19 215 GLU A N 1
ATOM 1673 C CA . GLU A 1 215 ? 6.917 -4.395 8.318 1.00 89.19 215 GLU A CA 1
ATOM 1674 C C . GLU A 1 215 ? 7.593 -3.028 8.136 1.00 89.19 215 GLU A C 1
ATOM 1676 O O . GLU A 1 215 ? 8.346 -2.838 7.185 1.00 89.19 215 GLU A O 1
ATOM 1681 N N . PHE A 1 216 ? 7.383 -2.092 9.069 1.00 83.06 216 PHE A N 1
ATOM 1682 C CA . PHE A 1 216 ? 7.878 -0.713 8.933 1.00 83.06 216 PHE A CA 1
ATOM 1683 C C . PHE A 1 216 ? 9.396 -0.636 8.696 1.00 83.06 216 PHE A C 1
ATOM 1685 O O . PHE A 1 216 ? 9.859 0.086 7.823 1.00 83.06 216 PHE A O 1
ATOM 1692 N N . LYS A 1 217 ? 10.180 -1.468 9.395 1.00 84.56 217 LYS A N 1
ATOM 1693 C CA . LYS A 1 217 ? 11.645 -1.557 9.232 1.00 84.56 217 LYS A CA 1
ATOM 1694 C C . LYS A 1 217 ? 12.105 -2.056 7.853 1.00 84.56 217 LYS A C 1
ATOM 1696 O O . LYS A 1 217 ? 13.295 -2.008 7.557 1.00 84.56 217 LYS A O 1
ATOM 1701 N N . GLU A 1 218 ? 11.208 -2.645 7.063 1.00 87.38 218 GLU A N 1
ATOM 1702 C CA . GLU A 1 218 ? 11.509 -3.116 5.708 1.00 87.38 218 GLU A CA 1
ATOM 1703 C C . GLU A 1 218 ? 11.271 -2.038 4.652 1.00 87.38 218 GLU A C 1
ATOM 1705 O O . GLU A 1 218 ? 11.685 -2.220 3.508 1.00 87.38 218 GLU A O 1
ATOM 1710 N N . ILE A 1 219 ? 10.619 -0.935 5.022 1.00 87.75 219 ILE A N 1
ATOM 1711 C CA . ILE A 1 219 ? 10.369 0.194 4.137 1.00 87.75 219 ILE A CA 1
ATOM 1712 C C . ILE A 1 219 ? 11.653 1.015 4.059 1.00 87.75 219 ILE A C 1
ATOM 1714 O O . ILE A 1 219 ? 12.186 1.462 5.072 1.00 87.75 219 ILE A O 1
ATOM 1718 N N . ARG A 1 220 ? 12.177 1.178 2.846 1.00 88.38 220 ARG A N 1
ATOM 1719 C CA . ARG A 1 220 ? 13.395 1.946 2.578 1.00 88.38 220 ARG A CA 1
ATOM 1720 C C . ARG A 1 220 ? 13.028 3.171 1.757 1.00 88.38 220 ARG A C 1
ATOM 1722 O O . ARG A 1 220 ? 12.270 3.041 0.800 1.00 88.38 220 ARG A O 1
ATOM 1729 N N . ASP A 1 221 ? 13.639 4.315 2.043 1.00 86.38 221 ASP A N 1
ATOM 1730 C CA . ASP A 1 221 ? 13.374 5.564 1.311 1.00 86.38 221 ASP A CA 1
ATOM 1731 C C . ASP A 1 221 ? 13.573 5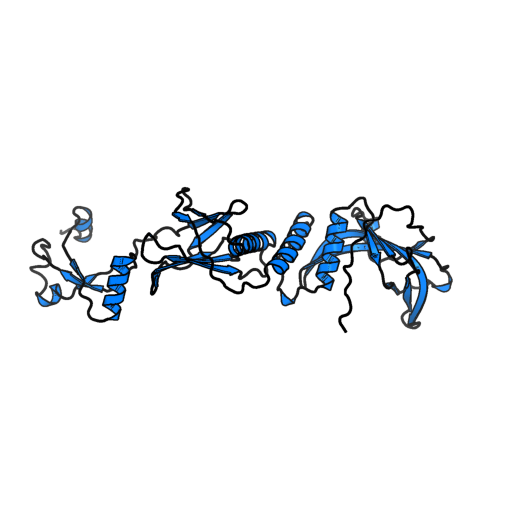.404 -0.201 1.00 86.38 221 ASP A C 1
ATOM 1733 O O . ASP A 1 221 ? 12.771 5.871 -1.002 1.00 86.38 221 ASP A O 1
ATOM 1737 N N . PHE A 1 222 ? 14.599 4.648 -0.604 1.00 85.38 222 PHE A N 1
ATOM 1738 C CA . PHE A 1 222 ? 14.840 4.326 -2.011 1.00 85.38 222 PHE A CA 1
ATOM 1739 C C . PHE A 1 222 ? 13.672 3.565 -2.666 1.00 85.38 222 PHE A C 1
ATOM 1741 O O . PHE A 1 222 ? 13.369 3.787 -3.837 1.00 85.38 222 PHE A O 1
ATOM 1748 N N . ASP A 1 223 ? 13.010 2.668 -1.933 1.00 89.38 223 ASP A N 1
ATOM 1749 C CA . ASP A 1 223 ? 11.843 1.941 -2.440 1.00 89.38 223 ASP A CA 1
ATOM 1750 C C . ASP A 1 223 ? 10.627 2.870 -2.539 1.00 89.38 223 ASP A C 1
ATOM 1752 O O . ASP A 1 223 ? 9.956 2.860 -3.567 1.00 89.38 223 ASP A O 1
ATOM 1756 N N . ILE A 1 224 ? 10.415 3.750 -1.550 1.00 89.75 224 ILE A N 1
ATOM 1757 C CA . ILE A 1 224 ? 9.365 4.784 -1.592 1.00 89.75 224 ILE A CA 1
ATOM 1758 C C . ILE A 1 224 ? 9.533 5.673 -2.831 1.00 89.75 224 ILE A C 1
ATOM 1760 O O . ILE A 1 224 ? 8.573 5.893 -3.565 1.00 89.75 224 ILE A O 1
ATOM 1764 N N . GLN A 1 225 ? 10.752 6.137 -3.120 1.00 86.62 225 GLN A N 1
ATOM 1765 C CA . GLN A 1 225 ? 11.023 6.956 -4.307 1.00 86.62 225 GLN A CA 1
ATOM 1766 C C . GLN A 1 225 ? 10.720 6.205 -5.612 1.00 86.62 225 GLN A C 1
ATOM 1768 O O . GLN A 1 225 ? 10.095 6.749 -6.525 1.00 86.62 225 GLN A O 1
ATOM 1773 N N . ASN A 1 226 ? 11.098 4.925 -5.701 1.00 87.25 226 ASN A N 1
ATOM 1774 C CA . ASN A 1 226 ? 10.743 4.095 -6.856 1.00 87.25 226 ASN A CA 1
ATOM 1775 C C . ASN A 1 226 ? 9.227 3.922 -7.006 1.00 87.25 226 ASN A C 1
ATOM 1777 O O . ASN A 1 226 ? 8.720 3.913 -8.131 1.00 87.25 226 ASN A O 1
ATOM 1781 N N . ASP A 1 227 ? 8.516 3.805 -5.890 1.00 92.38 227 ASP A N 1
ATOM 1782 C CA . ASP A 1 227 ? 7.070 3.624 -5.839 1.00 92.38 227 ASP A CA 1
ATOM 1783 C C . ASP A 1 227 ? 6.321 4.909 -6.220 1.00 92.38 227 ASP A C 1
ATOM 1785 O O . ASP A 1 227 ? 5.346 4.836 -6.970 1.00 92.38 227 ASP A O 1
ATOM 1789 N N . ILE A 1 228 ? 6.827 6.085 -5.830 1.00 90.62 228 ILE A N 1
ATOM 1790 C CA . ILE A 1 228 ? 6.341 7.397 -6.292 1.00 90.62 228 ILE A CA 1
ATOM 1791 C C . ILE A 1 228 ? 6.507 7.524 -7.810 1.00 90.62 228 ILE A C 1
ATOM 1793 O O . ILE A 1 228 ? 5.554 7.861 -8.517 1.00 90.62 228 ILE A O 1
ATOM 1797 N N . ILE A 1 229 ? 7.688 7.187 -8.346 1.00 87.69 229 ILE A N 1
ATOM 1798 C CA . ILE A 1 229 ? 7.927 7.180 -9.800 1.00 87.69 229 ILE A CA 1
ATOM 1799 C C . ILE A 1 229 ? 6.961 6.209 -10.492 1.00 87.69 229 ILE A C 1
ATOM 1801 O O . ILE A 1 229 ? 6.437 6.503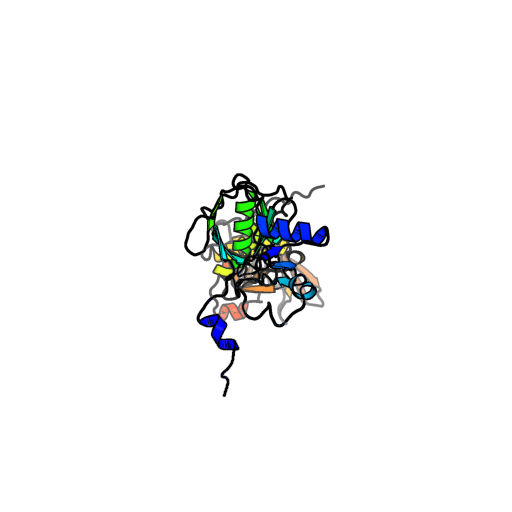 -11.572 1.00 87.69 229 ILE A O 1
ATOM 1805 N N . ALA A 1 230 ? 6.721 5.041 -9.892 1.00 91.88 230 ALA A N 1
ATOM 1806 C CA . ALA A 1 230 ? 5.803 4.058 -10.442 1.00 91.88 230 ALA A CA 1
ATOM 1807 C C . ALA A 1 230 ? 4.356 4.555 -10.454 1.00 91.88 230 ALA A C 1
ATOM 1809 O O . ALA A 1 230 ? 3.677 4.389 -11.472 1.00 91.88 230 ALA A O 1
ATOM 1810 N N . LEU A 1 231 ? 3.903 5.199 -9.378 1.00 93.12 231 LEU A N 1
ATOM 1811 C CA . LEU A 1 231 ? 2.581 5.808 -9.306 1.00 93.12 231 LEU A CA 1
ATOM 1812 C C . LEU A 1 231 ? 2.426 6.898 -10.371 1.00 93.12 231 LEU A C 1
ATOM 1814 O O . LEU A 1 231 ? 1.492 6.831 -11.171 1.00 93.12 231 LEU A O 1
ATOM 1818 N N . ALA A 1 232 ? 3.389 7.814 -10.474 1.00 90.06 232 ALA A N 1
ATOM 1819 C CA . ALA A 1 232 ? 3.356 8.884 -11.465 1.00 90.06 232 ALA A CA 1
ATOM 1820 C C . ALA A 1 232 ? 3.258 8.329 -12.900 1.00 90.06 232 ALA A C 1
ATOM 1822 O O . ALA A 1 232 ? 2.467 8.811 -13.716 1.00 90.06 232 ALA A O 1
ATOM 1823 N N . LEU A 1 233 ? 3.998 7.255 -13.218 1.00 90.88 233 LEU A N 1
ATOM 1824 C CA . LEU A 1 233 ? 3.904 6.586 -14.524 1.00 90.88 233 LEU A CA 1
ATOM 1825 C C . LEU A 1 233 ? 2.497 6.035 -14.788 1.00 90.88 233 LEU A C 1
ATOM 1827 O O . LEU A 1 233 ? 2.003 6.104 -15.917 1.00 90.88 233 LEU A O 1
ATOM 1831 N N . LEU A 1 234 ? 1.853 5.479 -13.763 1.00 91.75 234 LEU A N 1
ATOM 1832 C CA . LEU A 1 234 ? 0.512 4.903 -13.857 1.00 91.75 234 LEU A CA 1
ATOM 1833 C C . LEU A 1 234 ? -0.588 5.962 -13.965 1.00 91.75 234 LEU A C 1
ATOM 1835 O O . LEU A 1 234 ? -1.610 5.691 -14.604 1.00 91.75 234 LEU A O 1
ATOM 1839 N N . GLU A 1 235 ? -0.396 7.138 -13.376 1.00 90.56 235 GLU A N 1
ATOM 1840 C CA . GLU A 1 235 ? -1.308 8.280 -13.480 1.00 90.56 235 GLU A CA 1
ATOM 1841 C C . GLU A 1 235 ? -1.192 8.967 -14.841 1.00 90.56 235 GLU A C 1
ATOM 1843 O O . GLU A 1 235 ? -2.197 9.238 -15.503 1.00 90.56 235 GLU A O 1
ATOM 1848 N N . HIS A 1 236 ? 0.034 9.140 -15.329 1.00 87.56 236 HIS A N 1
ATOM 1849 C CA . HIS A 1 236 ? 0.326 9.847 -16.570 1.00 87.56 236 HIS A CA 1
ATOM 1850 C C . HIS A 1 236 ? 0.664 8.898 -17.727 1.00 87.56 236 HIS A C 1
ATOM 1852 O O . HIS A 1 236 ? 1.649 9.087 -18.439 1.00 87.56 236 HIS A O 1
ATOM 1858 N N . LYS A 1 237 ? -0.191 7.896 -17.984 1.00 84.81 237 LYS A N 1
ATOM 1859 C CA . LYS A 1 237 ? 0.052 6.832 -18.991 1.00 84.81 237 LYS A CA 1
ATOM 1860 C C . LYS A 1 237 ? 0.404 7.337 -20.398 1.00 84.81 237 LYS A C 1
ATOM 1862 O O . LYS A 1 237 ? 1.048 6.628 -21.171 1.00 84.81 237 LYS A O 1
ATOM 1867 N N . ASN A 1 238 ? -0.035 8.546 -20.746 1.00 82.31 238 ASN A N 1
ATOM 1868 C CA . ASN A 1 238 ? 0.192 9.144 -22.060 1.00 82.31 238 ASN A CA 1
ATOM 1869 C C . ASN A 1 238 ? 1.433 10.047 -22.130 1.00 82.31 238 ASN A C 1
ATOM 1871 O O . ASN A 1 238 ? 1.860 10.361 -23.244 1.00 82.31 238 ASN A O 1
ATOM 1875 N N . ALA A 1 239 ? 2.033 10.403 -20.993 1.00 83.19 239 ALA A N 1
ATOM 1876 C CA . ALA A 1 239 ? 3.183 11.296 -20.903 1.00 83.19 239 ALA A CA 1
ATOM 1877 C C . ALA A 1 239 ? 4.503 10.531 -20.724 1.00 83.19 239 ALA A C 1
ATOM 1879 O O . ALA A 1 239 ? 4.521 9.326 -20.464 1.00 83.19 239 ALA A O 1
ATOM 1880 N N . TYR A 1 240 ? 5.607 11.257 -20.888 1.00 86.50 240 TYR A N 1
ATOM 1881 C CA . TYR A 1 240 ? 6.931 10.794 -20.496 1.00 86.50 240 TYR A CA 1
ATOM 1882 C C . TYR A 1 240 ? 7.294 11.390 -19.143 1.00 86.50 240 TYR A C 1
ATOM 1884 O O . TYR A 1 240 ? 7.113 12.585 -18.912 1.00 86.50 240 TYR A O 1
ATOM 1892 N N . ILE A 1 241 ? 7.837 10.548 -18.274 1.00 86.38 241 ILE A N 1
ATOM 1893 C CA . ILE A 1 241 ? 8.398 10.961 -16.993 1.00 86.38 241 ILE A CA 1
ATOM 1894 C C . ILE A 1 241 ? 9.908 10.898 -17.098 1.00 86.38 241 ILE A C 1
ATOM 1896 O O . ILE A 1 241 ? 10.471 9.883 -17.520 1.00 86.38 241 ILE A O 1
ATOM 1900 N N . PHE A 1 242 ? 10.549 11.992 -16.720 1.00 85.56 242 PHE A N 1
ATOM 1901 C CA . PHE A 1 242 ? 11.986 12.162 -16.813 1.00 85.56 242 PHE A CA 1
ATOM 1902 C C . PHE A 1 242 ? 12.590 12.121 -15.420 1.00 85.56 242 PHE A C 1
ATOM 1904 O O . PHE A 1 242 ? 12.050 12.697 -14.484 1.00 85.56 242 PHE A O 1
ATOM 1911 N N . HIS A 1 243 ? 13.710 11.426 -15.300 1.00 82.69 243 HIS A N 1
ATOM 1912 C CA . HIS A 1 243 ? 14.507 11.380 -14.082 1.00 82.69 243 HIS A CA 1
ATOM 1913 C C . HIS A 1 243 ? 15.976 11.330 -14.468 1.00 82.69 243 HIS A C 1
ATOM 1915 O O . HIS A 1 243 ? 16.335 10.923 -15.585 1.00 82.69 243 HIS A O 1
ATOM 1921 N N . LYS A 1 244 ? 16.825 11.760 -13.542 1.00 83.44 244 LYS A N 1
ATOM 1922 C CA . LYS A 1 244 ? 18.263 11.609 -13.693 1.00 83.44 244 LYS A CA 1
ATOM 1923 C C . LYS A 1 244 ? 18.613 10.120 -13.675 1.00 83.44 244 LYS A C 1
ATOM 1925 O O . LYS A 1 244 ? 17.950 9.313 -13.026 1.00 83.44 244 LYS A O 1
ATOM 1930 N N . TRP A 1 245 ? 19.650 9.743 -14.411 1.00 85.81 245 TRP A N 1
ATOM 1931 C CA . TRP A 1 245 ? 20.207 8.396 -14.329 1.00 85.81 245 TRP A CA 1
ATOM 1932 C C . TRP A 1 245 ? 21.723 8.411 -14.325 1.00 85.81 245 TRP A C 1
ATOM 1934 O O . TRP A 1 245 ? 22.365 9.207 -15.005 1.00 85.81 245 TRP A O 1
ATOM 1944 N N . ASP A 1 246 ? 22.287 7.448 -13.607 1.00 83.69 246 ASP A N 1
ATOM 1945 C CA . ASP A 1 246 ? 23.727 7.343 -13.365 1.00 83.69 246 ASP A CA 1
ATOM 1946 C C . ASP A 1 246 ? 24.412 6.338 -14.308 1.00 83.69 246 ASP A C 1
ATOM 1948 O O . ASP A 1 246 ? 25.502 5.810 -14.034 1.00 83.69 246 ASP A O 1
ATOM 1952 N N . GLY A 1 247 ? 23.750 6.040 -15.427 1.00 88.62 247 GLY A N 1
ATOM 1953 C CA . GLY A 1 247 ? 24.168 5.047 -16.406 1.00 88.62 247 GLY A CA 1
ATOM 1954 C C . GLY A 1 247 ? 23.630 3.640 -16.141 1.00 88.62 247 GLY A C 1
ATOM 1955 O O . GLY A 1 247 ? 22.901 3.380 -15.186 1.00 88.62 247 GLY A O 1
ATOM 1956 N N . LEU A 1 248 ? 24.000 2.708 -17.018 1.00 90.62 248 LEU A N 1
ATOM 1957 C CA . LEU A 1 248 ? 23.491 1.335 -17.010 1.00 90.62 248 LEU A CA 1
ATOM 1958 C C . LEU A 1 248 ? 24.622 0.347 -17.274 1.00 90.62 248 LEU A C 1
ATOM 1960 O O . LEU A 1 248 ? 25.366 0.496 -18.244 1.00 90.62 248 LEU A O 1
ATOM 1964 N N . SER A 1 249 ? 24.733 -0.674 -16.425 1.00 91.31 249 SER A N 1
ATOM 1965 C CA . SER A 1 249 ? 25.647 -1.793 -16.666 1.00 91.31 249 SER A CA 1
ATOM 1966 C C . SER A 1 249 ? 24.942 -2.883 -17.464 1.00 91.31 249 SER A C 1
ATOM 1968 O O . SER A 1 249 ? 23.776 -3.181 -17.209 1.00 91.31 249 SER A O 1
ATOM 1970 N N . PHE A 1 250 ? 25.640 -3.468 -18.432 1.00 89.88 250 PHE A N 1
ATOM 1971 C CA . PHE A 1 250 ? 25.098 -4.505 -19.303 1.00 89.88 250 PHE A CA 1
ATOM 1972 C C . PHE A 1 250 ? 26.198 -5.445 -19.801 1.00 89.88 250 PHE A C 1
ATOM 1974 O O . PHE A 1 250 ? 27.390 -5.128 -19.752 1.00 89.88 250 PHE A O 1
ATOM 1981 N N . THR A 1 251 ? 25.778 -6.597 -20.312 1.00 89.12 251 THR A N 1
ATOM 1982 C CA . THR A 1 251 ? 26.638 -7.568 -20.988 1.00 89.12 251 THR A CA 1
ATOM 1983 C C . THR A 1 251 ? 26.266 -7.664 -22.461 1.00 89.12 251 THR A C 1
ATOM 1985 O O . THR A 1 251 ? 25.105 -7.516 -22.848 1.00 89.12 251 THR A O 1
ATOM 1988 N N . LEU A 1 252 ? 27.269 -7.891 -23.308 1.00 83.00 252 LEU A N 1
ATOM 1989 C CA . LEU A 1 252 ? 27.041 -8.134 -24.729 1.00 83.00 252 LEU A CA 1
ATOM 1990 C C . LEU A 1 252 ? 26.630 -9.586 -24.968 1.00 83.00 252 LEU A C 1
ATOM 1992 O O . LEU A 1 252 ? 27.208 -10.510 -24.398 1.00 83.00 252 LEU A O 1
ATOM 1996 N N . ASN A 1 253 ? 25.686 -9.794 -25.887 1.00 81.19 253 ASN A N 1
ATOM 1997 C CA . ASN A 1 253 ? 25.414 -11.137 -26.387 1.00 81.19 253 ASN A CA 1
ATOM 1998 C C . ASN A 1 253 ? 26.651 -11.695 -27.119 1.00 81.19 253 ASN A C 1
ATOM 2000 O O . ASN A 1 253 ? 27.394 -10.925 -27.743 1.00 81.19 253 ASN A O 1
ATOM 2004 N N . PRO A 1 254 ? 26.856 -13.026 -27.111 1.00 79.06 254 PRO A N 1
ATOM 2005 C CA . PRO A 1 254 ? 27.947 -13.656 -27.847 1.00 79.06 254 PRO A CA 1
ATOM 2006 C C . PR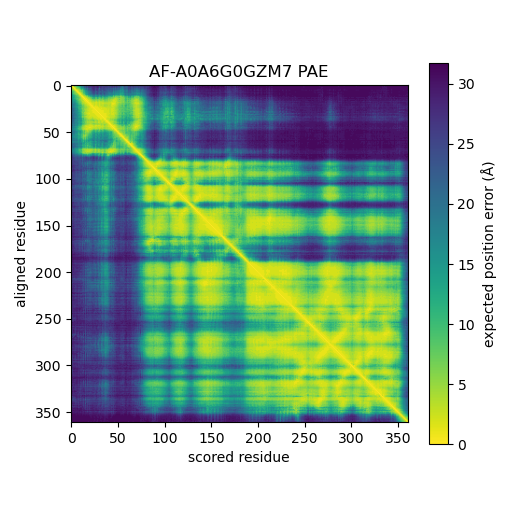O A 1 254 ? 28.001 -13.199 -29.314 1.00 79.06 254 PRO A C 1
ATOM 2008 O O . PRO A 1 254 ? 26.991 -13.200 -30.015 1.00 79.06 254 PRO A O 1
ATOM 2011 N N . GLY A 1 255 ? 29.186 -12.790 -29.777 1.00 77.19 255 GLY A N 1
ATOM 2012 C CA . GLY A 1 255 ? 29.413 -12.308 -31.147 1.00 77.19 255 GLY A CA 1
ATOM 2013 C C . GLY A 1 255 ? 29.120 -10.819 -31.389 1.00 77.19 255 GLY A C 1
ATOM 2014 O O . GLY A 1 255 ? 29.433 -10.310 -32.468 1.00 77.19 255 GLY A O 1
ATOM 2015 N N . MET A 1 256 ? 28.576 -10.090 -30.408 1.00 80.94 256 MET A N 1
ATOM 2016 C CA . MET A 1 256 ? 28.443 -8.630 -30.481 1.00 80.94 256 MET A CA 1
ATOM 2017 C C . MET A 1 256 ? 29.742 -7.929 -30.060 1.00 80.94 256 MET A C 1
ATOM 2019 O O . MET A 1 256 ? 30.515 -8.440 -29.255 1.00 80.94 256 MET A O 1
ATOM 2023 N N . SER A 1 257 ? 29.989 -6.733 -30.602 1.00 82.50 257 SER A N 1
ATOM 2024 C CA . SER A 1 257 ? 31.148 -5.910 -30.241 1.00 82.50 257 SER A CA 1
ATOM 2025 C C . SER A 1 257 ? 30.736 -4.457 -30.057 1.00 82.50 257 SER A C 1
ATOM 2027 O O . SER A 1 257 ? 30.192 -3.850 -30.980 1.00 82.50 257 SER A O 1
ATOM 2029 N N . ILE A 1 258 ? 31.067 -3.888 -28.894 1.00 81.56 258 ILE A N 1
ATOM 2030 C CA . ILE A 1 258 ? 30.798 -2.479 -28.575 1.00 81.56 258 ILE A CA 1
ATOM 2031 C C . ILE A 1 258 ? 31.496 -1.512 -29.539 1.00 81.56 258 ILE A C 1
ATOM 2033 O O . ILE A 1 258 ? 31.008 -0.415 -29.769 1.00 81.56 258 ILE A O 1
ATOM 2037 N N . ARG A 1 259 ? 32.598 -1.936 -30.178 1.00 82.38 259 ARG A N 1
ATOM 2038 C CA . ARG A 1 259 ? 33.344 -1.120 -31.154 1.00 82.38 259 ARG A CA 1
ATOM 2039 C C . ARG A 1 259 ? 32.531 -0.773 -32.405 1.00 82.38 259 ARG A C 1
ATOM 2041 O O . ARG A 1 259 ? 32.944 0.092 -33.164 1.00 82.38 259 ARG A O 1
ATOM 2048 N N . LYS A 1 260 ? 31.418 -1.474 -32.643 1.00 82.44 260 LYS A N 1
ATOM 2049 C CA . LYS A 1 260 ? 30.499 -1.217 -33.761 1.00 82.44 260 LYS A CA 1
ATOM 2050 C C . LYS A 1 260 ? 29.384 -0.227 -33.408 1.00 82.44 260 LYS A C 1
ATOM 2052 O O . LYS A 1 260 ? 28.577 0.084 -34.275 1.00 82.44 260 LYS A O 1
ATOM 2057 N N . VAL A 1 261 ? 29.314 0.225 -32.157 1.00 82.75 261 VAL A N 1
ATOM 2058 C CA . VAL A 1 261 ? 28.344 1.222 -31.701 1.00 82.75 261 VAL A CA 1
ATOM 2059 C C . VAL A 1 261 ? 28.988 2.600 -31.790 1.00 82.75 261 VAL A C 1
ATOM 2061 O O . VAL A 1 261 ? 30.081 2.816 -31.266 1.00 82.75 261 VAL A O 1
ATOM 2064 N N . SER A 1 262 ? 28.309 3.531 -32.451 1.00 85.62 262 SER A N 1
ATOM 2065 C CA . SER A 1 262 ? 28.701 4.939 -32.482 1.00 85.62 262 SER A CA 1
ATOM 2066 C C . SER A 1 262 ? 28.114 5.671 -31.275 1.00 85.62 262 SER A C 1
ATOM 2068 O O . SER A 1 262 ? 26.963 5.442 -30.907 1.00 85.62 262 SER A O 1
ATOM 2070 N N . PHE A 1 263 ? 28.909 6.548 -30.661 1.00 87.44 263 PHE A N 1
ATOM 2071 C CA . PHE A 1 263 ? 28.465 7.451 -29.601 1.00 87.44 263 PHE A CA 1
ATOM 2072 C C . PHE A 1 263 ? 28.580 8.912 -30.069 1.00 87.44 263 PHE A C 1
ATOM 2074 O O . PHE A 1 263 ? 29.505 9.214 -30.829 1.00 87.44 263 PHE A O 1
ATOM 2081 N N . PRO A 1 264 ? 27.691 9.816 -29.615 1.00 89.19 264 PRO A N 1
ATOM 2082 C CA . PRO A 1 264 ? 26.546 9.550 -28.739 1.00 89.19 264 PRO A CA 1
ATOM 2083 C C . PRO A 1 264 ? 25.461 8.706 -29.426 1.00 89.19 264 PRO A C 1
ATOM 2085 O O . PRO A 1 264 ? 25.331 8.726 -30.647 1.00 89.19 264 PRO A O 1
ATOM 2088 N N . SER A 1 265 ? 24.710 7.935 -28.640 1.00 90.31 265 SER A N 1
ATOM 2089 C CA . SER A 1 265 ? 23.572 7.136 -29.123 1.00 90.31 265 SER A CA 1
ATOM 2090 C C . SER A 1 265 ? 22.401 7.222 -28.153 1.00 90.31 265 SER A C 1
ATOM 2092 O O . SER A 1 265 ? 22.579 7.558 -26.982 1.00 90.31 265 SER A O 1
ATOM 2094 N N . CYS A 1 266 ? 21.195 6.926 -28.632 1.00 91.31 266 CYS A N 1
ATOM 2095 C CA . CYS A 1 266 ? 20.086 6.618 -27.742 1.00 91.31 266 CYS A CA 1
ATOM 2096 C C . CYS A 1 266 ? 20.121 5.128 -27.423 1.00 91.31 266 CYS A C 1
ATOM 2098 O O . CYS A 1 266 ? 20.316 4.288 -28.304 1.00 91.31 266 CYS A O 1
ATOM 2100 N N . ILE A 1 267 ? 19.884 4.798 -26.164 1.00 92.62 267 ILE A N 1
ATOM 2101 C CA . ILE A 1 267 ? 19.500 3.457 -25.770 1.00 92.62 267 ILE A CA 1
ATOM 2102 C C . ILE A 1 267 ? 18.048 3.436 -25.348 1.00 92.62 267 ILE A C 1
ATOM 2104 O O . ILE A 1 267 ? 17.538 4.375 -24.736 1.00 92.62 267 ILE A O 1
ATOM 2108 N N . HIS A 1 268 ? 17.386 2.328 -25.635 1.00 93.19 268 HIS A N 1
ATOM 2109 C CA . HIS A 1 268 ? 16.044 2.108 -25.144 1.00 93.19 268 HIS A CA 1
ATOM 2110 C C . HIS A 1 268 ? 15.820 0.651 -24.778 1.00 93.19 268 HIS A C 1
ATOM 2112 O O . HIS A 1 268 ? 16.461 -0.267 -25.295 1.00 93.19 268 HIS A O 1
ATOM 2118 N N . GLY A 1 269 ? 14.855 0.441 -23.899 1.00 93.00 269 GLY A N 1
ATOM 2119 C CA . GLY A 1 269 ? 14.481 -0.879 -23.433 1.00 93.00 269 GLY A CA 1
ATOM 2120 C C . GLY A 1 269 ? 13.061 -0.891 -22.910 1.00 93.00 269 GLY A C 1
ATOM 2121 O O . GLY A 1 269 ? 12.388 0.136 -22.813 1.00 93.00 269 GLY A O 1
ATOM 2122 N N . VAL A 1 270 ? 12.601 -2.088 -22.587 1.00 94.06 270 VAL A N 1
ATOM 2123 C CA . VAL A 1 270 ? 11.355 -2.305 -21.862 1.00 94.06 270 VAL A CA 1
ATOM 2124 C C . VAL A 1 270 ? 11.731 -2.924 -20.534 1.00 94.06 270 VAL A C 1
ATOM 2126 O O . VAL A 1 270 ? 12.553 -3.829 -20.506 1.00 94.06 270 VAL A O 1
ATOM 2129 N N . SER A 1 271 ? 11.107 -2.467 -19.458 1.00 92.38 271 SER A N 1
ATOM 2130 C CA . SER A 1 271 ? 11.312 -3.008 -18.118 1.00 92.38 271 SER A CA 1
ATOM 2131 C C . SER A 1 271 ? 9.969 -3.265 -17.446 1.00 92.38 271 SER A C 1
ATOM 2133 O O . SER A 1 271 ? 8.954 -2.633 -17.763 1.00 92.38 271 SER A O 1
ATOM 2135 N N . ARG A 1 272 ? 9.953 -4.189 -16.481 1.00 93.75 272 ARG A N 1
ATOM 2136 C CA . ARG A 1 272 ? 8.801 -4.339 -15.584 1.00 93.75 272 ARG A CA 1
ATOM 2137 C C . ARG A 1 272 ? 8.674 -3.109 -14.700 1.00 93.75 272 ARG A C 1
ATOM 2139 O O . ARG A 1 272 ? 9.627 -2.766 -13.998 1.00 93.75 272 ARG A O 1
ATOM 2146 N N . LEU A 1 273 ? 7.484 -2.524 -14.665 1.00 92.94 273 LEU A N 1
ATOM 2147 C CA . LEU A 1 273 ? 7.103 -1.609 -13.607 1.00 92.94 273 LEU A CA 1
ATOM 2148 C C . LEU A 1 273 ? 6.746 -2.428 -12.375 1.00 92.94 273 LEU A C 1
ATOM 2150 O O . LEU A 1 273 ? 5.903 -3.322 -12.452 1.00 92.94 273 LEU A O 1
ATOM 2154 N N . ASN A 1 274 ? 7.406 -2.154 -11.258 1.00 93.31 274 ASN A N 1
ATOM 2155 C CA . ASN A 1 274 ? 7.071 -2.804 -10.005 1.00 93.31 274 ASN A CA 1
ATOM 2156 C C . ASN A 1 274 ? 7.075 -1.782 -8.884 1.00 93.31 274 ASN A C 1
ATOM 2158 O O . ASN A 1 274 ? 7.933 -0.902 -8.907 1.00 93.31 274 ASN A O 1
ATOM 2162 N N . ALA A 1 275 ? 6.174 -1.973 -7.927 1.00 93.44 275 ALA A N 1
ATOM 2163 C CA . ALA A 1 275 ? 6.294 -1.365 -6.615 1.00 93.44 275 ALA A CA 1
ATOM 2164 C C . ALA A 1 275 ? 7.041 -2.299 -5.656 1.00 93.44 275 ALA A C 1
ATOM 2166 O O . ALA A 1 275 ? 6.953 -3.531 -5.781 1.00 93.44 275 ALA A O 1
ATOM 2167 N N . TYR A 1 276 ? 7.772 -1.715 -4.716 1.00 91.19 276 TYR A N 1
ATOM 2168 C CA . TYR A 1 276 ? 8.588 -2.385 -3.712 1.00 91.19 276 TYR A CA 1
ATOM 2169 C C . TYR A 1 276 ? 7.974 -2.158 -2.328 1.00 91.19 276 TYR A C 1
ATOM 2171 O O . TYR A 1 276 ? 8.346 -1.268 -1.570 1.00 91.19 276 TYR A O 1
ATOM 2179 N N . VAL A 1 277 ? 7.017 -3.019 -1.991 1.00 89.75 277 VAL A N 1
ATOM 2180 C CA . VAL A 1 277 ? 6.268 -2.950 -0.735 1.00 89.75 277 VAL A CA 1
ATOM 2181 C C . VAL A 1 277 ? 6.979 -3.820 0.301 1.00 89.75 277 VAL A C 1
ATOM 2183 O O . VAL A 1 277 ? 6.792 -5.042 0.359 1.00 89.75 277 VAL A O 1
ATOM 2186 N N . GLY A 1 278 ? 7.871 -3.196 1.074 1.00 87.06 278 GLY A N 1
ATOM 2187 C CA . GLY A 1 278 ? 8.823 -3.893 1.943 1.00 87.06 278 GLY A CA 1
ATOM 2188 C C . GLY A 1 278 ? 9.707 -4.845 1.134 1.00 87.06 278 GLY A C 1
ATOM 2189 O O . GLY A 1 278 ? 10.296 -4.474 0.122 1.00 87.06 278 GLY A O 1
ATOM 2190 N N . ARG A 1 279 ? 9.767 -6.123 1.522 1.00 87.19 279 ARG A N 1
ATOM 2191 C CA . ARG A 1 279 ? 10.507 -7.146 0.751 1.00 87.19 279 ARG A CA 1
ATOM 2192 C C . ARG A 1 279 ? 9.776 -7.671 -0.486 1.00 87.19 279 ARG A C 1
ATOM 2194 O O . ARG A 1 279 ? 10.322 -8.515 -1.203 1.00 87.19 279 ARG A O 1
ATOM 2201 N N . ARG A 1 280 ? 8.535 -7.246 -0.731 1.00 89.25 280 ARG A N 1
ATOM 2202 C CA . ARG A 1 280 ? 7.708 -7.780 -1.818 1.00 89.25 280 ARG A CA 1
ATOM 2203 C C . ARG A 1 280 ? 7.785 -6.895 -3.049 1.00 89.25 280 ARG A C 1
ATOM 2205 O O . ARG A 1 280 ? 7.722 -5.676 -2.975 1.00 89.25 280 ARG A O 1
ATOM 2212 N N . LYS A 1 281 ? 7.849 -7.549 -4.207 1.00 92.06 281 LYS A N 1
ATOM 2213 C CA . LYS A 1 281 ? 7.793 -6.898 -5.511 1.00 92.06 281 LYS A CA 1
ATOM 2214 C C . LYS A 1 281 ? 6.408 -7.098 -6.115 1.00 92.06 281 LYS A C 1
ATOM 2216 O O . LYS A 1 281 ? 6.043 -8.227 -6.445 1.00 92.06 281 LYS A O 1
ATOM 2221 N N . VAL A 1 282 ? 5.653 -6.017 -6.272 1.00 92.81 282 VAL A N 1
ATOM 2222 C CA . VAL A 1 282 ? 4.312 -6.034 -6.868 1.00 92.81 282 VAL A CA 1
ATOM 2223 C C . VAL A 1 282 ? 4.427 -5.609 -8.322 1.00 92.81 282 VAL A C 1
ATOM 2225 O O . VAL A 1 282 ? 4.899 -4.517 -8.616 1.00 92.81 282 VAL A O 1
ATOM 2228 N N . PHE A 1 283 ? 4.027 -6.477 -9.247 1.00 93.00 283 PHE A N 1
ATOM 2229 C CA . PHE A 1 283 ? 4.079 -6.178 -10.675 1.00 93.00 283 PHE A CA 1
ATOM 2230 C C . PHE A 1 283 ? 2.915 -5.272 -11.090 1.00 93.00 283 PHE A C 1
ATOM 2232 O O . PHE A 1 283 ? 1.757 -5.617 -10.873 1.00 93.00 283 PHE A O 1
ATOM 2239 N N . LEU A 1 284 ? 3.230 -4.147 -11.736 1.00 93.19 284 LEU A N 1
ATOM 2240 C CA . LEU A 1 284 ? 2.263 -3.109 -12.119 1.00 93.19 284 LEU A CA 1
ATOM 2241 C C . LEU A 1 284 ? 2.157 -2.914 -13.639 1.00 93.19 284 LEU A C 1
ATOM 2243 O O . LEU A 1 284 ? 1.456 -2.024 -14.117 1.00 93.19 284 LEU A O 1
ATOM 2247 N N . GLY A 1 285 ? 2.857 -3.739 -14.419 1.00 92.56 285 GLY A N 1
ATOM 2248 C CA . GLY A 1 285 ? 2.862 -3.678 -15.877 1.00 92.56 285 GLY A CA 1
ATOM 2249 C C . GLY A 1 285 ? 4.246 -3.411 -16.452 1.00 92.56 285 GLY A C 1
ATOM 2250 O O . GLY A 1 285 ? 5.273 -3.756 -15.871 1.00 92.56 285 GLY A O 1
ATOM 2251 N N . TYR A 1 286 ? 4.280 -2.810 -17.634 1.00 93.75 286 TYR A N 1
ATOM 2252 C CA . TYR A 1 286 ? 5.510 -2.563 -18.374 1.00 93.75 286 TYR A CA 1
ATOM 2253 C C . TYR A 1 286 ? 5.665 -1.081 -18.666 1.00 93.75 286 TYR A C 1
ATOM 2255 O O . TYR A 1 286 ? 4.695 -0.393 -18.987 1.00 93.75 286 TYR A O 1
ATOM 2263 N N . TYR A 1 287 ? 6.904 -0.613 -18.621 1.00 93.44 287 TYR A N 1
ATOM 2264 C CA . TYR A 1 287 ? 7.263 0.694 -19.141 1.00 93.44 287 TYR A CA 1
ATOM 2265 C C . TYR A 1 287 ? 8.382 0.549 -20.161 1.00 93.44 287 TYR A C 1
ATOM 2267 O O . TYR A 1 287 ? 9.244 -0.328 -20.062 1.00 93.44 287 TYR A O 1
ATOM 2275 N N . GLN A 1 288 ? 8.346 1.416 -21.159 1.00 92.69 288 GLN A N 1
ATOM 2276 C CA . GLN A 1 288 ? 9.465 1.635 -22.049 1.00 92.69 288 GLN A CA 1
ATOM 2277 C C . GLN A 1 288 ? 10.278 2.805 -21.521 1.00 92.69 288 GLN A C 1
ATOM 2279 O O . GLN A 1 288 ? 9.720 3.771 -20.996 1.00 92.69 288 GLN A O 1
ATOM 2284 N N . TRP A 1 289 ? 11.591 2.707 -21.659 1.00 92.06 289 TRP A N 1
ATOM 2285 C CA . TRP A 1 289 ? 12.512 3.756 -21.268 1.00 92.06 289 TRP A CA 1
ATOM 2286 C C . TRP A 1 289 ? 13.489 4.069 -22.394 1.00 92.06 289 TRP A C 1
ATOM 2288 O O . TRP A 1 289 ? 13.834 3.185 -23.180 1.00 92.06 289 TRP A O 1
ATOM 2298 N N . TYR A 1 290 ? 13.901 5.331 -22.462 1.00 92.44 290 TYR A N 1
ATOM 2299 C CA . TYR A 1 290 ? 14.820 5.883 -23.451 1.00 92.44 290 TYR A CA 1
ATOM 2300 C C . TYR A 1 290 ? 15.833 6.766 -22.739 1.00 92.44 290 TYR A C 1
ATOM 2302 O O . TYR A 1 290 ? 15.444 7.560 -21.887 1.00 92.44 290 TYR A O 1
ATOM 2310 N N . ALA A 1 291 ? 17.106 6.664 -23.092 1.00 92.69 291 ALA A N 1
ATOM 2311 C CA . ALA A 1 291 ? 18.143 7.509 -22.522 1.00 92.69 291 ALA A CA 1
ATOM 2312 C C . ALA A 1 291 ? 19.239 7.782 -23.550 1.00 92.69 291 ALA A C 1
ATOM 2314 O O . ALA A 1 291 ? 19.587 6.897 -24.331 1.00 92.69 291 ALA A O 1
ATOM 2315 N N . ASN A 1 292 ? 19.802 8.986 -23.545 1.00 91.81 292 ASN A N 1
ATOM 2316 C CA . ASN A 1 292 ? 20.951 9.292 -24.388 1.00 91.81 292 ASN A CA 1
ATOM 2317 C C . ASN A 1 292 ? 22.249 9.012 -23.634 1.00 91.81 292 ASN A C 1
ATOM 2319 O O . ASN A 1 292 ? 22.403 9.365 -22.463 1.00 91.81 292 ASN A O 1
ATOM 2323 N N . VAL A 1 293 ? 23.198 8.390 -24.326 1.00 92.69 293 VAL A N 1
ATOM 2324 C CA . VAL A 1 293 ? 24.490 7.983 -23.775 1.00 92.69 293 VAL A CA 1
ATOM 2325 C C . VAL A 1 293 ? 25.626 8.705 -24.478 1.00 92.69 293 VAL A C 1
ATOM 2327 O O . VAL A 1 293 ? 25.683 8.760 -25.707 1.00 92.69 293 VAL A O 1
ATOM 2330 N N . SER A 1 294 ? 26.548 9.251 -23.687 1.00 91.81 294 SER A N 1
ATOM 2331 C CA . SER A 1 294 ? 27.740 9.958 -24.180 1.00 91.81 294 SER A CA 1
ATOM 2332 C C . SER A 1 294 ? 28.865 9.000 -24.554 1.00 91.81 294 SER A C 1
ATOM 2334 O O . SER A 1 294 ? 29.703 9.310 -25.398 1.00 91.81 294 SER A O 1
ATOM 2336 N N . GLY A 1 295 ? 28.885 7.823 -23.934 1.00 91.62 295 GLY A N 1
ATOM 2337 C CA . GLY A 1 295 ? 29.943 6.853 -24.124 1.00 91.62 295 GLY A CA 1
ATOM 2338 C C . GLY A 1 295 ? 29.735 5.582 -23.319 1.00 91.62 295 GLY A C 1
ATOM 2339 O O . GLY A 1 295 ? 28.703 5.355 -22.683 1.00 91.62 295 GLY A O 1
ATOM 2340 N N . CYS A 1 296 ? 30.762 4.742 -23.353 1.00 91.62 296 CYS A N 1
ATOM 2341 C CA . CYS A 1 296 ? 30.766 3.439 -22.718 1.00 91.62 296 CYS A CA 1
ATOM 2342 C C . CYS A 1 296 ? 32.132 3.165 -22.089 1.00 91.62 296 CYS A C 1
ATOM 2344 O O . CYS A 1 296 ? 33.171 3.378 -22.714 1.00 91.62 296 CYS A O 1
ATOM 2346 N N . LYS A 1 297 ? 32.127 2.645 -20.862 1.00 92.12 297 LYS A N 1
ATOM 2347 C CA . LYS A 1 297 ? 33.315 2.209 -20.129 1.00 92.12 297 LYS A CA 1
ATOM 2348 C C . LYS A 1 297 ? 33.318 0.689 -20.012 1.00 92.12 297 LYS A C 1
ATOM 2350 O O . LYS A 1 297 ? 32.325 0.098 -19.598 1.00 92.12 297 LYS A O 1
ATOM 2355 N N . THR A 1 298 ? 34.438 0.051 -20.327 1.00 91.56 298 THR A N 1
ATOM 2356 C CA . THR A 1 298 ? 34.631 -1.375 -20.039 1.00 91.56 298 THR A CA 1
ATOM 2357 C C . THR A 1 298 ? 34.800 -1.575 -18.532 1.00 91.56 298 THR A C 1
ATOM 2359 O O . THR A 1 298 ? 35.679 -0.954 -17.932 1.00 91.56 298 THR A O 1
ATOM 2362 N N . ILE A 1 299 ? 33.967 -2.422 -17.922 1.00 91.12 299 ILE A N 1
ATOM 2363 C CA . ILE A 1 299 ? 34.127 -2.846 -16.521 1.00 91.12 299 ILE A CA 1
ATOM 2364 C C . ILE A 1 299 ? 35.051 -4.064 -16.472 1.00 91.12 299 ILE A C 1
ATOM 2366 O O . ILE A 1 299 ? 36.005 -4.091 -15.698 1.00 91.12 299 ILE A O 1
ATOM 2370 N N . SER A 1 300 ? 34.787 -5.059 -17.323 1.00 85.62 300 SER A N 1
ATOM 2371 C CA . SER A 1 300 ? 35.550 -6.304 -17.370 1.00 85.62 300 SER A CA 1
ATOM 2372 C C . SER A 1 300 ? 35.541 -6.889 -18.778 1.00 85.62 300 SER A C 1
ATOM 2374 O O . SER A 1 300 ? 34.507 -7.308 -19.296 1.00 85.62 300 SER A O 1
ATOM 2376 N N . GLU A 1 301 ? 36.721 -6.971 -19.396 1.00 78.38 301 GLU A N 1
ATOM 2377 C CA . GLU A 1 301 ? 36.887 -7.617 -20.705 1.00 78.38 301 GLU A CA 1
ATOM 2378 C C . GLU A 1 301 ? 36.666 -9.133 -20.637 1.00 78.38 301 GLU A C 1
ATOM 2380 O O . GLU A 1 301 ? 36.219 -9.732 -21.611 1.00 78.38 301 GLU A O 1
ATOM 2385 N N . LYS A 1 302 ? 36.937 -9.754 -19.480 1.00 80.50 302 LYS A N 1
ATOM 2386 C CA . LYS A 1 302 ? 36.774 -11.202 -19.280 1.00 80.50 302 LYS A CA 1
ATOM 2387 C C . LYS A 1 302 ? 35.308 -11.623 -19.247 1.00 80.50 302 LYS A C 1
ATOM 2389 O O . LYS A 1 302 ? 34.978 -12.692 -19.747 1.00 80.50 302 LYS A O 1
ATOM 2394 N N . THR A 1 303 ? 34.450 -10.804 -18.641 1.00 79.19 303 THR A N 1
ATOM 2395 C CA . THR A 1 303 ? 33.009 -11.084 -18.519 1.00 79.19 303 THR A CA 1
ATOM 2396 C C . THR A 1 303 ? 32.175 -10.359 -19.575 1.00 79.19 303 THR A C 1
ATOM 2398 O O . THR A 1 303 ? 30.980 -10.615 -19.689 1.00 79.19 303 THR A O 1
ATOM 2401 N N . GLY A 1 304 ? 32.793 -9.491 -20.387 1.00 81.94 304 GLY A N 1
ATOM 2402 C CA . GLY A 1 304 ? 32.092 -8.697 -21.398 1.00 81.94 304 GLY A CA 1
ATOM 2403 C C . GLY A 1 304 ? 31.134 -7.677 -20.780 1.00 81.94 304 GLY A C 1
ATOM 2404 O O . GLY A 1 304 ? 30.102 -7.370 -21.376 1.00 81.94 304 GLY A O 1
ATOM 2405 N N . GLU A 1 305 ? 31.458 -7.196 -19.578 1.00 89.56 305 GLU A N 1
ATOM 2406 C CA . GLU A 1 305 ? 30.666 -6.218 -18.838 1.00 89.56 305 GLU A CA 1
ATOM 2407 C C . GLU A 1 305 ? 31.096 -4.796 -19.177 1.00 89.56 305 GLU A C 1
ATOM 2409 O O . GLU A 1 305 ? 32.276 -4.426 -19.104 1.00 89.56 305 GLU A O 1
ATOM 2414 N N . TYR A 1 306 ? 30.101 -3.978 -19.490 1.00 90.81 306 TYR A N 1
ATOM 2415 C CA . TYR A 1 306 ? 30.255 -2.590 -19.883 1.00 90.81 306 TYR A CA 1
ATOM 2416 C C . TYR A 1 306 ? 29.289 -1.710 -19.097 1.00 90.81 306 TYR A C 1
ATOM 2418 O O . TYR A 1 306 ? 28.212 -2.152 -18.699 1.00 90.81 306 TYR A O 1
ATOM 2426 N N . ARG A 1 307 ? 29.657 -0.443 -18.911 1.00 93.00 307 ARG A N 1
ATOM 2427 C CA . ARG A 1 307 ? 28.800 0.5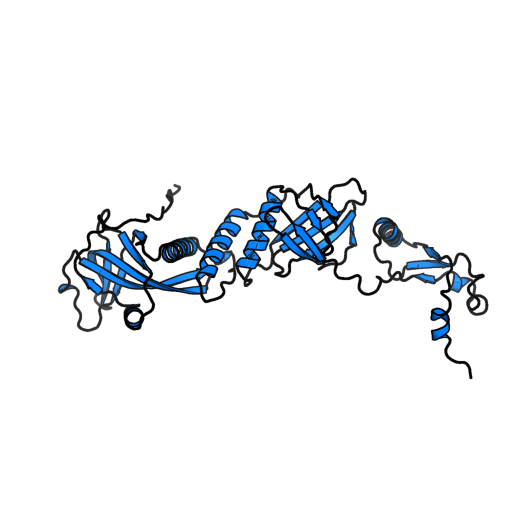91 -18.332 1.00 93.00 307 ARG A CA 1
ATOM 2428 C C . ARG A 1 307 ? 28.596 1.718 -19.323 1.00 93.00 307 ARG A C 1
ATOM 2430 O O . ARG A 1 307 ? 29.559 2.353 -19.747 1.00 93.00 307 ARG A O 1
ATOM 2437 N N . LEU A 1 308 ? 27.341 1.979 -19.651 1.00 93.12 308 LEU A N 1
ATOM 2438 C CA . LEU A 1 308 ? 26.931 3.150 -20.410 1.00 93.12 308 LEU A CA 1
ATOM 2439 C C . LEU A 1 308 ? 26.932 4.372 -19.501 1.00 93.12 308 LEU A C 1
ATOM 2441 O O . LEU A 1 308 ? 26.522 4.278 -18.343 1.00 93.12 308 LEU A O 1
ATOM 2445 N N . LEU A 1 309 ? 27.415 5.492 -20.029 1.00 92.75 309 LEU A N 1
ATOM 2446 C CA . LEU A 1 309 ? 27.541 6.751 -19.304 1.00 92.75 309 LEU A CA 1
ATOM 2447 C C . LEU A 1 309 ? 26.467 7.739 -19.784 1.00 92.75 309 LEU A C 1
ATOM 2449 O O . LEU A 1 309 ? 26.239 7.826 -20.997 1.00 92.75 309 LEU A O 1
ATOM 2453 N N . PRO A 1 310 ? 25.813 8.477 -18.869 1.00 91.25 310 PRO A N 1
ATOM 2454 C CA . PRO A 1 310 ? 24.819 9.482 -19.236 1.00 91.25 310 PRO A CA 1
ATOM 2455 C C . PRO A 1 310 ? 25.456 10.624 -20.049 1.00 91.25 310 PRO A C 1
ATOM 2457 O O . PRO A 1 310 ? 26.661 10.874 -19.951 1.00 91.25 310 PRO A O 1
ATOM 2460 N N . MET A 1 311 ? 24.668 11.304 -20.888 1.00 87.94 311 MET A N 1
ATOM 2461 C CA . MET A 1 311 ? 25.078 12.602 -21.451 1.00 87.94 311 MET A CA 1
ATOM 2462 C C . MET A 1 311 ? 24.990 13.710 -20.395 1.00 87.94 311 MET A C 1
ATOM 2464 O O . MET A 1 311 ? 24.281 13.570 -19.407 1.00 87.94 311 MET A O 1
ATOM 2468 N N . ASP A 1 312 ? 25.691 14.820 -20.607 1.00 80.81 312 ASP A N 1
ATOM 2469 C CA . ASP A 1 312 ? 25.597 15.982 -19.720 1.00 80.81 312 ASP A CA 1
ATOM 2470 C C . ASP A 1 312 ? 24.353 16.839 -20.034 1.00 80.81 312 ASP A C 1
ATOM 2472 O O . ASP A 1 312 ? 23.839 16.858 -21.159 1.00 80.81 312 ASP A O 1
ATOM 2476 N N . GLY A 1 313 ? 23.874 17.587 -19.035 1.00 75.81 313 GLY A N 1
ATOM 2477 C CA . GLY A 1 313 ? 22.756 18.527 -19.173 1.00 75.81 313 GLY A CA 1
ATOM 2478 C C . GLY A 1 313 ? 21.388 17.854 -19.340 1.00 75.81 313 GLY A C 1
ATOM 2479 O O . GLY A 1 313 ? 21.146 16.772 -18.814 1.00 75.81 313 GLY A O 1
ATOM 2480 N N . VAL A 1 314 ? 20.479 18.496 -20.085 1.00 68.56 314 VAL A N 1
ATOM 2481 C CA . VAL A 1 314 ? 19.088 18.027 -20.295 1.00 68.56 314 VAL A CA 1
ATOM 2482 C C . VAL A 1 314 ? 19.025 16.647 -20.965 1.00 68.56 314 VAL A C 1
ATOM 2484 O O . VAL A 1 314 ? 18.046 15.933 -20.801 1.00 68.56 314 VAL A O 1
ATOM 2487 N N . ASN A 1 315 ? 20.082 16.226 -21.665 1.00 76.00 315 ASN A N 1
ATOM 2488 C CA . ASN A 1 315 ? 20.173 14.901 -22.287 1.00 76.00 315 ASN A CA 1
ATOM 2489 C C . ASN A 1 315 ? 20.708 13.809 -21.340 1.00 76.00 315 ASN A C 1
ATOM 2491 O O . ASN A 1 315 ? 20.746 12.640 -21.721 1.00 76.00 315 ASN A O 1
ATOM 2495 N N . GLY A 1 316 ? 21.076 14.169 -20.107 1.00 80.88 316 GLY A N 1
ATOM 2496 C CA . GLY A 1 316 ? 21.482 13.263 -19.027 1.00 80.88 316 GLY A CA 1
ATOM 2497 C C . GLY A 1 316 ? 20.332 12.640 -18.250 1.00 80.88 316 GLY A C 1
ATOM 2498 O O . GLY A 1 316 ? 20.504 12.225 -17.106 1.00 80.88 316 GLY A O 1
ATOM 2499 N N . VAL A 1 317 ? 19.152 12.593 -18.858 1.00 86.06 317 VAL A N 1
ATOM 2500 C CA . VAL A 1 317 ? 17.924 12.055 -18.279 1.00 86.06 317 VAL A CA 1
ATOM 2501 C C . VAL A 1 317 ? 17.502 10.791 -19.012 1.00 86.06 317 VAL A C 1
ATOM 2503 O O . VAL A 1 317 ? 17.914 10.514 -20.142 1.00 86.06 317 VAL A O 1
ATOM 2506 N N . VAL A 1 318 ? 16.621 10.044 -18.370 1.00 89.56 318 VAL A N 1
ATOM 2507 C CA . VAL A 1 318 ? 15.949 8.882 -18.943 1.00 89.56 318 VAL A CA 1
ATOM 2508 C C . VAL A 1 318 ? 14.446 9.123 -18.922 1.00 89.56 318 VAL A C 1
ATOM 2510 O O . VAL A 1 318 ? 13.837 9.397 -17.886 1.00 89.56 318 VAL A O 1
ATOM 2513 N N . ALA A 1 319 ? 13.850 9.017 -20.101 1.00 90.44 319 ALA A N 1
ATOM 2514 C CA . ALA A 1 319 ? 12.429 9.181 -20.332 1.00 90.44 319 ALA A CA 1
ATOM 2515 C C . ALA A 1 319 ? 11.734 7.827 -20.176 1.00 90.44 319 ALA A C 1
ATOM 2517 O O . ALA A 1 319 ? 12.078 6.877 -20.879 1.00 90.44 319 ALA A O 1
ATOM 2518 N N . LYS A 1 320 ? 10.744 7.726 -19.291 1.00 92.19 320 LYS A N 1
ATOM 2519 C CA . LYS A 1 320 ? 9.931 6.522 -19.058 1.00 92.19 320 LYS A CA 1
ATOM 2520 C C . LYS A 1 320 ? 8.482 6.765 -19.462 1.00 92.19 320 LYS A C 1
ATOM 2522 O O . LYS A 1 320 ? 7.949 7.844 -19.227 1.00 92.19 320 LYS A O 1
ATOM 2527 N N . LYS A 1 321 ? 7.827 5.747 -20.022 1.00 92.06 321 LYS A N 1
ATOM 2528 C CA . LYS A 1 321 ? 6.394 5.771 -20.352 1.00 92.06 321 LYS A CA 1
ATOM 2529 C C . LYS A 1 321 ? 5.773 4.380 -20.248 1.00 92.06 321 LYS A C 1
ATOM 2531 O O . LYS A 1 321 ? 6.399 3.393 -20.636 1.00 92.06 321 LYS A O 1
ATOM 2536 N N . ILE A 1 322 ? 4.532 4.295 -19.770 1.00 93.31 322 ILE A N 1
ATOM 2537 C CA . ILE A 1 322 ? 3.767 3.041 -19.723 1.00 93.31 322 ILE A CA 1
ATOM 2538 C C . ILE A 1 322 ? 3.538 2.486 -21.131 1.00 93.31 322 ILE A C 1
ATOM 2540 O O . ILE A 1 322 ? 3.182 3.215 -22.058 1.00 93.31 322 ILE A O 1
ATOM 2544 N N . VAL A 1 323 ? 3.689 1.169 -21.278 1.00 92.69 323 VAL A N 1
ATOM 2545 C CA . VAL A 1 323 ? 3.393 0.458 -22.526 1.00 92.69 323 VAL A C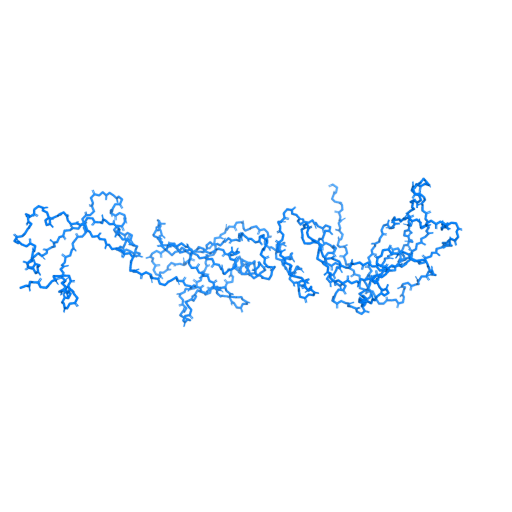A 1
ATOM 2546 C C . VAL A 1 323 ? 2.454 -0.718 -22.300 1.00 92.69 323 VAL A C 1
ATOM 2548 O O . VAL A 1 323 ? 2.445 -1.366 -21.256 1.00 92.69 323 VAL A O 1
ATOM 2551 N N . THR A 1 324 ? 1.654 -1.018 -23.323 1.00 90.81 324 THR A N 1
ATOM 2552 C CA . THR A 1 324 ? 0.717 -2.147 -23.288 1.00 90.81 324 THR A CA 1
ATOM 2553 C C . THR A 1 324 ? 1.467 -3.480 -23.378 1.00 90.81 324 THR A C 1
ATOM 2555 O O . THR A 1 324 ? 2.378 -3.642 -24.193 1.00 90.81 324 THR A O 1
ATOM 2558 N N . ALA A 1 325 ? 1.055 -4.462 -22.571 1.00 89.44 325 ALA A N 1
ATOM 2559 C CA . ALA A 1 325 ? 1.686 -5.778 -22.456 1.00 89.44 325 ALA A CA 1
ATOM 2560 C C . ALA A 1 325 ? 1.473 -6.679 -23.695 1.00 89.44 325 ALA A C 1
ATOM 2562 O O . ALA A 1 325 ? 0.698 -7.638 -23.686 1.00 89.44 325 ALA A O 1
ATOM 2563 N N . THR A 1 326 ? 2.199 -6.411 -24.779 1.00 92.44 326 THR A N 1
ATOM 2564 C CA . THR A 1 326 ? 2.195 -7.252 -25.991 1.00 92.44 326 THR A CA 1
ATOM 2565 C C . THR A 1 326 ? 3.220 -8.393 -25.906 1.00 92.44 326 THR A C 1
ATOM 2567 O O . THR A 1 326 ? 4.108 -8.398 -25.051 1.00 92.44 326 THR A O 1
ATOM 2570 N N . ALA A 1 327 ? 3.133 -9.380 -26.806 1.00 90.31 327 ALA A N 1
ATOM 2571 C CA . ALA A 1 327 ? 4.144 -10.443 -26.909 1.00 90.31 327 ALA A CA 1
ATOM 2572 C C . ALA A 1 327 ? 5.549 -9.884 -27.219 1.00 90.31 327 ALA A C 1
ATOM 2574 O O . ALA A 1 327 ? 6.550 -10.377 -26.701 1.00 90.31 327 ALA A O 1
ATOM 2575 N N . LYS A 1 328 ? 5.620 -8.807 -28.015 1.00 90.25 328 LYS A N 1
ATOM 2576 C CA . LYS A 1 328 ? 6.871 -8.114 -28.353 1.00 90.25 328 LYS A CA 1
ATOM 2577 C C . LYS A 1 328 ? 7.497 -7.441 -27.128 1.00 90.25 328 LYS A C 1
ATOM 2579 O O . LYS A 1 328 ? 8.683 -7.620 -26.888 1.00 90.25 328 LYS A O 1
ATOM 2584 N N . VAL A 1 329 ? 6.692 -6.738 -26.328 1.00 90.81 329 VAL A N 1
ATOM 2585 C CA . VAL A 1 329 ? 7.123 -6.098 -25.067 1.00 90.81 329 VAL A CA 1
ATOM 2586 C C . VAL A 1 329 ? 7.703 -7.136 -24.107 1.00 90.81 329 VAL A C 1
ATOM 2588 O O . VAL A 1 329 ? 8.813 -6.958 -23.617 1.00 90.81 329 VAL A O 1
ATOM 2591 N N . ARG A 1 330 ? 7.020 -8.274 -23.931 1.00 88.00 330 ARG A N 1
ATOM 2592 C CA . ARG A 1 330 ? 7.503 -9.385 -23.092 1.00 88.00 330 ARG A CA 1
ATOM 2593 C C . ARG A 1 330 ? 8.833 -9.968 -23.569 1.00 88.00 330 ARG A C 1
ATOM 2595 O O . ARG A 1 330 ? 9.689 -10.284 -22.754 1.00 88.00 330 ARG A O 1
ATOM 2602 N N . LYS A 1 331 ? 9.043 -10.068 -24.885 1.00 88.69 331 LYS A N 1
ATOM 2603 C CA . LYS A 1 331 ? 10.321 -10.523 -25.457 1.00 88.69 331 LYS A CA 1
ATOM 2604 C C . LYS A 1 331 ? 11.476 -9.550 -25.170 1.00 88.69 331 LYS A C 1
ATOM 2606 O O . LYS A 1 331 ? 12.626 -9.979 -25.126 1.00 88.69 331 LYS A O 1
ATOM 2611 N N . TYR A 1 332 ? 11.187 -8.258 -25.015 1.00 89.31 332 TYR A N 1
ATOM 2612 C CA . TYR A 1 332 ? 12.183 -7.184 -24.904 1.00 89.31 332 TYR A CA 1
ATOM 2613 C C . TYR A 1 332 ? 12.475 -6.727 -23.468 1.00 89.31 332 TYR A C 1
ATOM 2615 O O . TYR A 1 332 ? 13.348 -5.888 -23.283 1.00 89.31 332 TYR A O 1
ATOM 2623 N N . GLU A 1 333 ? 11.790 -7.291 -22.471 1.00 82.75 333 GLU A N 1
ATOM 2624 C CA . GLU A 1 333 ? 11.801 -6.913 -21.044 1.00 82.75 333 GLU A CA 1
ATOM 2625 C C . GLU A 1 333 ? 13.194 -6.871 -20.366 1.00 82.75 333 GLU A C 1
ATOM 2627 O O . GLU A 1 333 ? 13.356 -6.334 -19.275 1.00 82.75 333 GLU A O 1
ATOM 2632 N N . SER A 1 334 ? 14.213 -7.444 -21.000 1.00 78.31 334 SER A N 1
ATOM 2633 C CA . SER A 1 334 ? 15.584 -7.503 -20.487 1.00 78.31 334 SER A CA 1
ATOM 2634 C C . SER A 1 334 ? 16.627 -7.207 -21.564 1.00 78.31 334 SER A C 1
ATOM 2636 O O . SER A 1 334 ? 17.780 -7.619 -21.449 1.00 78.31 334 SER A O 1
ATOM 2638 N N . GLN A 1 335 ? 16.214 -6.554 -22.651 1.00 88.06 335 GLN A N 1
ATOM 2639 C CA . GLN A 1 335 ? 17.080 -6.232 -23.777 1.00 88.06 335 GLN A CA 1
ATOM 2640 C C . GLN A 1 335 ? 17.251 -4.722 -23.893 1.00 88.06 335 GLN A C 1
ATOM 2642 O O . GLN A 1 335 ? 16.292 -3.959 -23.768 1.00 88.06 335 GLN A O 1
ATOM 2647 N N . VAL A 1 336 ? 18.487 -4.314 -24.162 1.00 89.19 336 VAL A N 1
ATOM 2648 C CA . VAL A 1 336 ? 18.845 -2.930 -24.466 1.00 89.19 336 VAL A CA 1
ATOM 2649 C C . VAL A 1 336 ? 19.124 -2.838 -25.956 1.00 89.19 336 VAL A C 1
ATOM 2651 O O . VAL A 1 336 ? 19.875 -3.643 -26.510 1.00 89.19 336 VAL A O 1
ATOM 2654 N N . PHE A 1 337 ? 18.513 -1.854 -26.597 1.00 90.19 337 PHE A N 1
ATOM 2655 C CA . PHE A 1 337 ? 18.673 -1.579 -28.015 1.00 90.19 337 PHE A CA 1
ATOM 2656 C C . PHE A 1 337 ? 19.373 -0.236 -28.186 1.00 90.19 337 PHE A C 1
ATOM 2658 O O . PHE A 1 337 ? 19.085 0.702 -27.446 1.00 90.19 337 PHE A O 1
ATOM 2665 N N . PHE A 1 338 ? 20.277 -0.160 -29.160 1.00 89.44 338 PHE A N 1
ATOM 2666 C CA . PHE A 1 338 ? 20.954 1.072 -29.554 1.00 89.44 338 PHE A CA 1
ATOM 2667 C C . PHE A 1 338 ? 20.252 1.675 -30.770 1.00 89.44 338 PHE A C 1
ATOM 2669 O O . PHE A 1 338 ? 19.851 0.944 -31.678 1.00 89.44 338 PHE A O 1
ATOM 2676 N N . GLY A 1 339 ? 20.140 2.997 -30.792 1.00 88.44 339 GLY A N 1
ATOM 2677 C CA . GLY A 1 339 ? 19.570 3.771 -31.885 1.00 88.44 339 GLY A CA 1
ATOM 2678 C C . GLY A 1 339 ? 20.140 5.186 -31.940 1.00 88.44 339 GLY A C 1
ATOM 2679 O O . GLY A 1 339 ? 21.078 5.531 -31.215 1.00 88.44 339 GLY A O 1
ATOM 2680 N N . ASP A 1 340 ? 19.561 6.002 -32.812 1.00 88.81 340 ASP A N 1
ATOM 2681 C CA . ASP A 1 340 ? 19.973 7.392 -33.003 1.00 88.81 340 ASP A CA 1
ATOM 2682 C C . ASP A 1 340 ? 19.607 8.253 -31.790 1.00 88.81 340 ASP A C 1
ATOM 2684 O O . ASP A 1 340 ? 18.595 8.013 -31.132 1.00 88.81 340 ASP A O 1
ATOM 2688 N N . VAL A 1 341 ? 20.439 9.255 -31.490 1.00 86.94 341 VAL A N 1
ATOM 2689 C CA . VAL A 1 341 ? 20.211 10.204 -30.387 1.00 86.94 341 VAL A CA 1
ATOM 2690 C C . VAL A 1 341 ? 18.838 10.863 -30.524 1.00 86.94 341 VAL A C 1
ATOM 2692 O O . VAL A 1 341 ? 18.467 11.315 -31.606 1.00 86.94 341 VAL A O 1
ATOM 2695 N N . ILE A 1 342 ? 18.104 10.947 -29.413 1.00 86.25 342 ILE A N 1
ATOM 2696 C CA . ILE A 1 342 ? 16.787 11.590 -29.361 1.00 86.25 342 ILE A CA 1
ATOM 2697 C C . ILE A 1 342 ? 16.935 12.980 -28.751 1.00 86.25 342 ILE A C 1
ATOM 2699 O O . ILE A 1 342 ? 17.520 13.118 -27.683 1.00 86.25 342 ILE A O 1
ATOM 2703 N N . ASP A 1 343 ? 16.366 14.007 -29.375 1.00 82.81 343 ASP A N 1
ATOM 2704 C CA . ASP A 1 343 ? 16.234 15.307 -28.719 1.00 82.81 343 ASP A CA 1
ATOM 2705 C C . ASP A 1 343 ? 15.004 15.318 -27.796 1.00 82.81 343 ASP A C 1
ATOM 2707 O O . ASP A 1 343 ? 13.863 15.210 -28.253 1.00 82.81 343 ASP A O 1
ATOM 2711 N N . PHE A 1 344 ? 15.235 15.436 -26.487 1.00 80.44 344 PHE A N 1
ATOM 2712 C CA . PHE A 1 344 ? 14.166 15.504 -25.489 1.00 80.44 344 PHE A CA 1
ATOM 2713 C C . PHE A 1 344 ? 13.557 16.907 -25.336 1.00 80.44 344 PHE A C 1
ATOM 2715 O O . PHE A 1 344 ? 12.534 17.040 -24.665 1.00 80.44 344 PHE A O 1
ATOM 2722 N N . SER A 1 345 ? 14.120 17.940 -25.975 1.00 74.25 345 SER A N 1
ATOM 2723 C CA . SER A 1 345 ? 13.680 19.339 -25.830 1.00 74.25 345 SER A CA 1
ATOM 2724 C C . SER A 1 345 ? 12.232 19.597 -26.279 1.00 74.25 345 SER A C 1
ATOM 2726 O O . SER A 1 345 ? 11.583 20.522 -25.794 1.00 74.25 345 SER A O 1
ATOM 2728 N N . HIS A 1 346 ? 11.704 18.763 -27.178 1.00 69.75 346 HIS A N 1
ATOM 2729 C CA . HIS A 1 346 ? 10.359 18.894 -27.744 1.00 69.75 346 HIS A CA 1
ATOM 2730 C C . HIS A 1 346 ? 9.296 18.031 -27.049 1.00 69.75 346 HIS A C 1
ATOM 2732 O O . HIS A 1 346 ? 8.137 18.025 -27.469 1.00 69.75 346 HIS A O 1
ATOM 2738 N N . ILE A 1 347 ? 9.666 17.277 -26.011 1.00 72.88 347 ILE A N 1
ATOM 2739 C CA . ILE A 1 347 ? 8.749 16.377 -25.305 1.00 72.88 347 ILE A CA 1
ATOM 2740 C C . ILE A 1 347 ? 8.165 17.098 -24.090 1.00 72.88 347 ILE A C 1
ATOM 2742 O O . ILE A 1 347 ? 8.883 17.745 -23.337 1.00 72.88 347 ILE A O 1
ATOM 2746 N N . THR A 1 348 ? 6.852 16.978 -23.872 1.00 67.69 348 THR A N 1
ATOM 2747 C CA . THR A 1 348 ? 6.203 17.502 -22.662 1.00 67.69 348 THR A CA 1
ATOM 2748 C C . THR A 1 348 ? 6.743 16.786 -21.428 1.00 67.69 348 THR A C 1
ATOM 2750 O O . THR A 1 348 ? 6.621 15.564 -21.309 1.00 67.69 348 THR A O 1
ATOM 2753 N N . LEU A 1 349 ? 7.336 17.565 -20.525 1.00 63.44 349 LEU A N 1
ATOM 2754 C CA . LEU A 1 349 ? 8.038 17.075 -19.347 1.00 63.44 349 LEU A CA 1
ATOM 2755 C C . LEU A 1 349 ? 7.114 17.106 -18.129 1.00 63.44 349 LEU A C 1
ATOM 2757 O O . LEU A 1 349 ? 6.500 18.133 -17.844 1.00 63.44 349 LEU A O 1
ATOM 2761 N N . ILE A 1 350 ? 7.076 16.003 -17.385 1.00 69.38 350 ILE A N 1
ATOM 2762 C CA . ILE A 1 350 ? 6.664 16.012 -15.981 1.00 69.38 350 ILE A CA 1
ATOM 2763 C C . ILE A 1 350 ? 7.954 15.840 -15.173 1.00 69.38 350 ILE A C 1
ATOM 2765 O O . ILE A 1 350 ? 8.461 14.714 -15.103 1.00 69.38 350 ILE A O 1
ATOM 2769 N N . PRO A 1 351 ? 8.555 16.932 -14.662 1.00 63.41 351 PRO A N 1
ATOM 2770 C CA . PRO A 1 351 ? 9.657 16.815 -13.723 1.00 63.41 351 PRO A CA 1
ATOM 2771 C C . PRO A 1 351 ? 9.108 16.212 -12.429 1.00 63.41 351 PRO A C 1
ATOM 2773 O O . PRO A 1 351 ? 8.105 16.684 -11.897 1.00 63.41 351 PRO A O 1
ATOM 2776 N N . LEU A 1 352 ? 9.745 15.153 -11.943 1.00 62.25 352 LEU A N 1
ATOM 2777 C CA . LEU A 1 352 ? 9.576 14.749 -10.556 1.00 62.25 352 LEU A CA 1
ATOM 2778 C C . LEU A 1 352 ? 10.593 15.566 -9.764 1.00 62.25 352 LEU A C 1
ATOM 2780 O O . LEU A 1 352 ? 11.790 15.448 -10.022 1.00 62.25 352 LEU A O 1
ATOM 2784 N N . ASP A 1 353 ? 10.113 16.446 -8.885 1.00 50.41 353 ASP A N 1
ATOM 2785 C CA . ASP A 1 353 ? 10.972 17.145 -7.931 1.00 50.41 353 ASP A CA 1
ATOM 2786 C C . ASP A 1 353 ? 11.642 16.083 -7.050 1.00 50.41 353 ASP A C 1
ATOM 2788 O O . ASP A 1 353 ? 11.041 15.539 -6.124 1.00 50.41 353 ASP A O 1
ATOM 2792 N N . GLU A 1 354 ? 12.895 15.757 -7.355 1.00 47.44 354 GLU A N 1
ATOM 2793 C CA . GLU A 1 354 ? 13.800 15.157 -6.383 1.00 47.44 354 GLU A CA 1
ATOM 2794 C C . GLU A 1 354 ? 14.142 16.288 -5.414 1.00 47.44 354 GLU A C 1
ATOM 2796 O O . GLU A 1 354 ? 15.079 17.052 -5.641 1.00 47.44 354 GLU A O 1
ATOM 2801 N N . SER A 1 355 ? 13.312 16.480 -4.386 1.00 38.16 355 SER A N 1
ATOM 2802 C CA . SER A 1 355 ? 13.564 17.470 -3.342 1.00 38.16 355 SER A CA 1
ATOM 2803 C C . SER A 1 355 ? 15.010 17.353 -2.866 1.00 38.16 355 SER A C 1
ATOM 2805 O O . SER A 1 355 ? 15.425 16.266 -2.462 1.00 38.16 355 SER A O 1
ATOM 2807 N N . ASP A 1 356 ? 15.740 18.471 -2.929 1.00 37.16 356 ASP A N 1
ATOM 2808 C CA . ASP A 1 356 ? 17.104 18.663 -2.438 1.00 37.16 356 ASP A CA 1
ATOM 2809 C C . ASP A 1 356 ? 17.357 17.855 -1.153 1.00 37.16 356 ASP A C 1
ATOM 2811 O O . ASP A 1 356 ? 17.097 18.318 -0.036 1.00 37.16 356 ASP A O 1
ATOM 2815 N N . HIS A 1 357 ? 17.966 16.676 -1.285 1.00 35.09 357 HIS A N 1
ATOM 2816 C CA . HIS A 1 357 ? 18.806 16.154 -0.223 1.00 35.09 357 HIS A CA 1
ATOM 2817 C C . HIS A 1 357 ? 20.019 17.077 -0.156 1.00 35.09 357 HIS A C 1
ATOM 2819 O O . HIS A 1 357 ? 21.065 16.831 -0.753 1.00 35.09 357 HIS A O 1
ATOM 2825 N N . ARG A 1 358 ? 19.856 18.196 0.556 1.00 32.97 358 ARG A N 1
ATOM 2826 C CA . ARG A 1 358 ? 20.997 18.908 1.109 1.00 32.97 358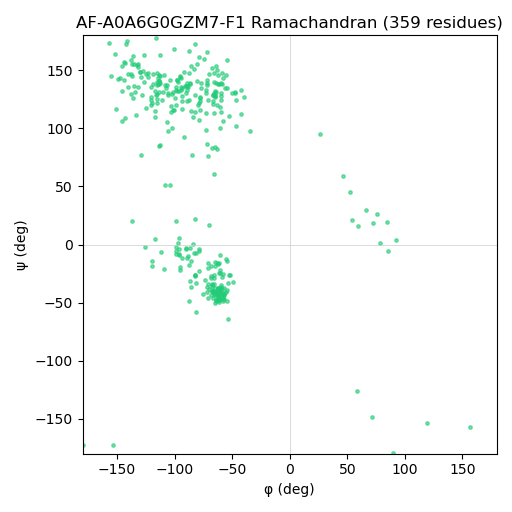 ARG A CA 1
ATOM 2827 C C . ARG A 1 358 ? 21.712 17.908 1.995 1.00 32.97 358 ARG A C 1
ATOM 2829 O O . ARG A 1 358 ? 21.228 17.588 3.078 1.00 32.97 358 ARG A O 1
ATOM 2836 N N . ASP A 1 359 ? 22.853 17.440 1.509 1.00 35.03 359 ASP A N 1
ATOM 2837 C CA . ASP A 1 359 ? 23.900 16.853 2.324 1.00 35.03 359 ASP A CA 1
ATOM 2838 C C . ASP A 1 359 ? 24.121 17.773 3.533 1.00 35.03 359 ASP A C 1
ATOM 2840 O O . ASP A 1 359 ? 24.697 18.864 3.438 1.00 35.03 359 ASP A O 1
ATOM 2844 N N . GLY A 1 360 ? 23.576 17.354 4.673 1.00 32.03 360 GLY A N 1
ATOM 2845 C CA . GLY A 1 360 ? 23.921 17.904 5.968 1.00 32.03 360 GLY A CA 1
ATOM 2846 C C . GLY A 1 360 ? 25.371 17.538 6.241 1.00 32.03 360 GLY A C 1
ATOM 2847 O O . GLY A 1 360 ? 25.701 16.360 6.366 1.00 32.03 360 GLY A O 1
ATOM 2848 N N . LYS A 1 361 ? 26.223 18.561 6.266 1.00 28.91 361 LYS A N 1
ATOM 2849 C CA . LYS A 1 361 ? 27.563 18.498 6.849 1.00 28.91 361 LYS A CA 1
ATOM 2850 C C . LYS A 1 361 ? 27.535 18.029 8.295 1.00 28.91 361 LYS A C 1
ATOM 2852 O O . LYS A 1 361 ? 26.588 18.429 9.011 1.00 28.91 361 LYS A O 1
#

Mean predicted aligned error: 15.44 Å

Secondary structure (DSSP, 8-state):
----GGGGGGTS-----EEE---SHHHHHHHHHHHHH---EEEEEEEES--TT-TTTTTTS-HHHHT-EEEEEPPPTT----EEEEE-SS-EEEEEEEEEEEEETTEEEEEEEETTS-EEEEEEE-SSTTSPPEEEEEE---TTSBHHHHHHHHHHHHHHHTT---EEE-TT--EEEE--B--------HHHHHHHHHHHHHHHTT-SS--BPPPGGG--HHHHHHHHHHHHHHH-TTSEEEEE---EEEEPPTT--GGG--SSEEEEEEEEEEEEETTEEEEEEEEEEEEEEEEEEEEETTTTEEEEEEPSGGGSEEEEEEE---HHHHHHTT-EEEEPPP-GGGSPEEE----------

Organism: Bifidobacterium longum (NCBI:txid216816)

Nearest PDB structures (foldseek):
  8y9c-assembly1_B  TM=3.615E-01  e=5.424E+00  Clostridioides difficile
  6mly-assembly1_A  TM=1.622E-01  e=6.135E-01  Bacteroides eggerthii
  6mly-assembly3_C  TM=1.161E-01  e=8.579E-01  Bacteroides eggerthii

pLDDT: mean 75.77, std 16.42, range [24.89, 94.81]

Solvent-accessible surface area (backbone atoms only — not comparable to full-atom values): 20858 Å² total; per-residue (Å²): 135,88,80,65,78,82,60,55,60,78,78,49,80,84,83,69,58,70,41,81,51,65,88,50,70,69,46,44,50,52,52,51,38,23,75,75,70,68,39,72,40,76,75,35,46,24,31,65,76,53,62,87,85,40,86,72,52,74,85,71,50,60,73,73,60,59,55,66,38,66,42,64,46,62,69,68,80,79,70,69,74,60,48,36,33,46,34,46,99,88,48,71,46,60,24,41,49,76,47,81,66,41,73,50,95,76,27,37,38,39,34,26,26,30,91,76,51,25,32,36,40,34,42,37,37,38,89,45,98,86,52,69,36,38,45,52,72,45,81,42,71,45,56,70,34,52,25,61,60,45,35,52,41,47,50,51,52,49,47,50,74,73,68,50,73,32,41,37,22,40,89,89,64,53,75,73,48,68,49,82,42,69,70,91,63,89,66,71,74,54,63,63,56,42,54,52,29,48,54,50,35,59,42,37,80,67,33,92,57,90,51,48,31,47,55,72,91,50,57,45,72,72,35,54,54,47,33,52,56,44,45,52,38,68,72,40,48,90,44,41,40,47,43,79,52,92,48,51,76,50,67,65,61,92,93,62,60,74,90,78,59,71,67,63,19,16,38,37,36,30,38,74,36,50,36,48,51,30,93,41,78,44,71,59,51,38,27,36,38,38,33,34,28,52,43,74,45,80,75,33,84,90,76,44,31,34,33,39,34,46,26,77,71,89,48,22,33,34,40,35,29,50,45,78,91,42,75,66,48,66,74,30,42,87,44,80,44,82,48,73,64,72,82,65,88,84,54,73,78,46,78,67,83,76,72,81,79,68,80,78,126